Protein AF-A0A1U9WXG2-F1 (afdb_monomer_lite)

Structure (mmCIF, N/CA/C/O backbone):
data_AF-A0A1U9WXG2-F1
#
_entry.id   AF-A0A1U9WXG2-F1
#
loop_
_atom_site.group_PDB
_atom_site.id
_atom_site.type_symbol
_atom_site.label_atom_id
_atom_site.label_alt_id
_atom_site.label_comp_id
_atom_site.label_asym_id
_atom_site.label_entity_id
_atom_site.label_seq_id
_atom_site.pdbx_PDB_ins_code
_atom_site.Cartn_x
_atom_site.Cartn_y
_atom_site.Cartn_z
_atom_site.occupancy
_atom_site.B_iso_or_equiv
_atom_site.auth_seq_id
_atom_site.auth_comp_id
_atom_site.auth_asym_id
_atom_site.auth_atom_id
_atom_site.pdbx_PDB_model_num
ATOM 1 N N . MET A 1 1 ? -4.337 6.772 -32.545 1.00 44.91 1 MET A N 1
ATOM 2 C CA . MET A 1 1 ? -4.824 6.870 -31.154 1.00 44.91 1 MET A CA 1
ATOM 3 C C . MET A 1 1 ? -3.845 6.060 -30.317 1.00 44.91 1 MET A C 1
ATOM 5 O O . MET A 1 1 ? -3.765 4.859 -30.531 1.00 44.91 1 MET A O 1
ATOM 9 N N . GLU A 1 2 ? -2.977 6.697 -29.526 1.00 57.38 2 GLU A N 1
ATOM 10 C CA . GLU A 1 2 ? -2.030 5.950 -28.681 1.00 57.38 2 GLU A CA 1
ATOM 11 C C . GLU A 1 2 ? -2.821 5.210 -27.599 1.00 57.38 2 GLU A C 1
ATOM 13 O O . GLU A 1 2 ? -3.555 5.834 -26.836 1.00 57.38 2 GLU A O 1
ATOM 18 N N . SER A 1 3 ? -2.727 3.883 -27.568 1.00 80.44 3 SER A N 1
ATOM 19 C CA . SER A 1 3 ? -3.433 3.061 -26.588 1.00 80.44 3 SER A CA 1
ATOM 20 C C . SER A 1 3 ? -2.764 3.179 -25.220 1.00 80.44 3 SER A C 1
ATOM 22 O O . SER A 1 3 ? -1.589 2.835 -25.078 1.00 80.44 3 SER A O 1
ATOM 24 N N . VAL A 1 4 ? -3.515 3.634 -24.217 1.00 91.38 4 VAL A N 1
ATOM 25 C CA . VAL A 1 4 ? -3.103 3.594 -22.809 1.00 91.38 4 VAL A CA 1
ATOM 26 C C . VAL A 1 4 ? -3.469 2.231 -22.229 1.00 91.38 4 VAL A C 1
ATOM 28 O O . VAL A 1 4 ? -4.597 1.762 -22.384 1.00 91.38 4 VAL A O 1
ATOM 31 N N . ILE A 1 5 ? -2.507 1.586 -21.578 1.00 95.69 5 ILE A N 1
ATOM 32 C CA . ILE A 1 5 ? -2.659 0.265 -20.966 1.00 95.69 5 ILE A CA 1
ATOM 33 C C . ILE A 1 5 ? -3.113 0.466 -19.526 1.00 95.69 5 ILE A C 1
ATOM 35 O O . ILE A 1 5 ? -2.497 1.234 -18.797 1.00 95.69 5 ILE A O 1
ATOM 39 N N . LYS A 1 6 ? -4.175 -0.218 -19.105 1.00 95.94 6 LYS A N 1
ATOM 40 C CA . LYS A 1 6 ? -4.725 -0.083 -17.752 1.00 95.94 6 LYS A CA 1
ATOM 41 C C . LYS A 1 6 ? -4.411 -1.317 -16.927 1.00 95.94 6 LYS A C 1
ATOM 43 O O . LYS A 1 6 ? -4.702 -2.431 -17.356 1.00 95.94 6 LYS A O 1
ATOM 48 N N . LEU A 1 7 ? -3.833 -1.112 -15.752 1.00 95.81 7 LEU A N 1
ATOM 49 C CA . LEU A 1 7 ? -3.507 -2.148 -14.781 1.00 95.81 7 LEU A CA 1
ATOM 50 C C . LEU A 1 7 ? -3.985 -1.732 -13.394 1.00 95.81 7 LEU A C 1
ATOM 52 O O . LEU A 1 7 ? -4.111 -0.546 -13.095 1.00 95.81 7 LEU A O 1
ATOM 56 N N . SER A 1 8 ? -4.205 -2.719 -12.535 1.00 94.62 8 SER A N 1
ATOM 57 C CA . SER A 1 8 ? -4.487 -2.496 -11.124 1.00 94.62 8 SER A CA 1
ATOM 58 C C . SER A 1 8 ? -3.659 -3.418 -10.236 1.00 94.62 8 SER A C 1
ATOM 60 O O . SER A 1 8 ? -3.290 -4.530 -10.630 1.00 94.62 8 SER A O 1
ATOM 62 N N . ALA A 1 9 ? -3.355 -2.939 -9.035 1.00 92.56 9 ALA A N 1
ATOM 63 C CA . ALA A 1 9 ? -2.699 -3.696 -7.981 1.00 92.56 9 ALA A CA 1
ATOM 64 C C . ALA A 1 9 ? -3.348 -3.369 -6.635 1.00 92.56 9 ALA A C 1
ATOM 66 O O . ALA A 1 9 ? -3.684 -2.217 -6.375 1.00 92.56 9 ALA A O 1
ATOM 67 N N . VAL A 1 10 ? -3.505 -4.386 -5.789 1.00 91.12 10 VAL A N 1
ATOM 68 C CA . VAL A 1 10 ? -4.024 -4.245 -4.425 1.00 91.12 10 VAL A CA 1
ATOM 69 C C . VAL A 1 10 ? -2.869 -4.497 -3.465 1.00 91.12 10 VAL A C 1
ATOM 71 O O . VAL A 1 10 ? -2.219 -5.532 -3.597 1.00 91.12 10 VAL A O 1
ATOM 74 N N . ASN A 1 11 ? -2.604 -3.559 -2.554 1.00 86.88 11 ASN A N 1
ATOM 75 C CA . ASN A 1 11 ? -1.521 -3.622 -1.556 1.00 86.88 11 ASN A CA 1
ATOM 76 C C . ASN A 1 11 ? -0.151 -4.083 -2.111 1.00 86.88 11 ASN A C 1
ATOM 78 O O . ASN A 1 11 ? 0.473 -4.973 -1.528 1.00 86.88 11 ASN A O 1
ATOM 82 N N . PRO A 1 12 ? 0.347 -3.525 -3.235 1.00 91.94 12 PRO A N 1
ATOM 83 C CA . PRO A 1 12 ? 1.636 -3.944 -3.774 1.00 91.94 12 PRO A CA 1
ATOM 84 C C . PRO A 1 12 ? 2.770 -3.574 -2.806 1.00 91.94 12 PRO A C 1
ATOM 86 O O . PRO A 1 12 ? 2.890 -2.422 -2.384 1.00 91.94 12 PRO A O 1
ATOM 89 N N . ARG A 1 13 ? 3.635 -4.540 -2.492 1.00 90.00 13 ARG A N 1
ATOM 90 C CA . ARG A 1 13 ? 4.843 -4.354 -1.669 1.00 90.00 13 ARG A CA 1
ATOM 91 C C . ARG A 1 13 ? 6.006 -3.832 -2.500 1.00 90.00 13 ARG A C 1
ATOM 93 O O . ARG A 1 13 ? 6.846 -3.090 -1.993 1.00 90.00 13 ARG A O 1
ATOM 100 N N . SER A 1 14 ? 6.078 -4.230 -3.768 1.00 94.44 14 SER A N 1
ATOM 101 C CA . SER A 1 14 ? 7.065 -3.702 -4.704 1.00 94.44 14 SER A CA 1
ATOM 102 C C . SER A 1 14 ? 6.537 -3.609 -6.126 1.00 94.44 14 SER A C 1
ATOM 104 O O . SER A 1 14 ? 5.818 -4.476 -6.624 1.00 94.44 14 SER A O 1
ATOM 106 N N . ILE A 1 15 ? 6.934 -2.543 -6.810 1.00 97.25 15 ILE A N 1
ATOM 107 C CA . ILE A 1 15 ? 6.700 -2.343 -8.233 1.00 97.25 15 ILE A CA 1
ATOM 108 C C . ILE A 1 15 ? 8.044 -2.013 -8.871 1.00 97.25 15 ILE A C 1
ATOM 110 O O . ILE A 1 15 ? 8.729 -1.067 -8.473 1.00 97.25 15 ILE A O 1
ATOM 114 N N . GLU A 1 16 ? 8.435 -2.825 -9.848 1.00 98.12 16 GLU A N 1
ATOM 115 C CA . GLU A 1 16 ? 9.753 -2.758 -10.472 1.00 98.12 16 GLU A CA 1
ATOM 116 C C . GLU A 1 16 ? 9.643 -2.731 -11.995 1.00 98.12 16 GLU A C 1
ATOM 118 O O . GLU A 1 16 ? 8.783 -3.382 -12.593 1.00 98.12 16 GLU A O 1
ATOM 123 N N . ILE A 1 17 ? 10.569 -2.024 -12.633 1.00 97.88 17 ILE A N 1
ATOM 124 C CA . ILE A 1 17 ? 10.729 -1.993 -14.085 1.00 97.88 17 ILE A CA 1
ATOM 125 C C . ILE A 1 17 ? 12.075 -2.599 -14.443 1.00 97.88 17 ILE A C 1
ATOM 127 O O . ILE A 1 17 ? 13.085 -2.328 -13.795 1.00 97.88 17 ILE A O 1
ATOM 131 N N . ARG A 1 18 ? 12.107 -3.394 -15.508 1.00 97.69 18 ARG A N 1
ATOM 132 C CA . ARG A 1 18 ? 13.346 -3.898 -16.096 1.00 97.69 18 ARG A CA 1
ATOM 133 C C . ARG A 1 18 ? 13.422 -3.510 -17.558 1.00 97.69 18 ARG A C 1
ATOM 135 O O . ARG A 1 18 ? 12.486 -3.769 -18.310 1.00 97.69 18 ARG A O 1
ATOM 142 N N . LEU A 1 19 ? 14.554 -2.954 -17.971 1.00 97.12 19 LEU A N 1
ATOM 143 C CA . LEU A 1 19 ? 14.889 -2.842 -19.386 1.00 97.12 19 LEU A CA 1
ATOM 144 C C . LEU A 1 19 ? 15.547 -4.148 -19.835 1.00 97.12 19 LEU A C 1
ATOM 146 O O . LEU A 1 19 ? 16.585 -4.535 -19.305 1.00 97.12 19 LEU A O 1
ATOM 150 N N . ILE A 1 20 ? 14.938 -4.840 -20.789 1.00 96.88 20 ILE A N 1
ATOM 151 C CA . ILE A 1 20 ? 15.461 -6.085 -21.367 1.00 96.88 20 ILE A CA 1
ATOM 152 C C . ILE A 1 20 ? 16.344 -5.795 -22.569 1.00 96.88 20 ILE A C 1
ATOM 154 O O . ILE A 1 20 ? 17.401 -6.398 -22.716 1.00 96.88 20 ILE A O 1
ATOM 158 N N . GLU A 1 21 ? 15.915 -4.863 -23.411 1.00 94.19 21 GLU A N 1
ATOM 159 C CA . GLU A 1 21 ? 16.649 -4.451 -24.598 1.00 94.19 21 GLU A CA 1
ATOM 160 C C . GLU A 1 21 ? 16.457 -2.950 -24.790 1.00 94.19 21 GLU A C 1
ATOM 162 O O . GLU A 1 21 ? 15.325 -2.466 -24.820 1.00 94.19 21 GLU A O 1
ATOM 167 N N . GLY A 1 22 ? 17.561 -2.224 -24.917 1.00 88.88 22 GLY A N 1
ATOM 168 C CA . GLY A 1 22 ? 17.585 -0.815 -25.278 1.00 88.88 22 GLY A CA 1
ATOM 169 C C . GLY A 1 22 ? 18.919 -0.508 -25.942 1.00 88.88 22 GLY A C 1
ATOM 170 O O . GLY A 1 22 ? 19.966 -0.728 -25.334 1.00 88.88 22 GLY A O 1
ATOM 171 N N . ARG A 1 23 ? 18.883 -0.069 -27.205 1.00 88.19 23 ARG A N 1
ATOM 172 C CA . ARG A 1 23 ? 20.084 0.374 -27.950 1.00 88.19 23 ARG A CA 1
ATOM 173 C C . ARG A 1 23 ? 20.441 1.831 -27.681 1.00 88.19 23 ARG A C 1
ATOM 175 O O . ARG A 1 23 ? 21.578 2.240 -27.881 1.00 88.19 23 ARG A O 1
ATOM 182 N N . ASP A 1 24 ? 19.445 2.590 -27.257 1.00 90.00 24 ASP A N 1
ATOM 183 C CA . ASP A 1 24 ? 19.506 4.013 -26.971 1.00 90.00 24 ASP A CA 1
ATOM 184 C C . ASP A 1 24 ? 19.201 4.267 -25.489 1.00 90.00 24 ASP A C 1
ATOM 186 O O . ASP A 1 24 ? 18.934 3.332 -24.728 1.00 90.00 24 ASP A O 1
ATOM 190 N N . GLU A 1 25 ? 19.224 5.533 -25.072 1.00 93.06 25 GLU A N 1
ATOM 191 C CA . GLU A 1 25 ? 18.912 5.917 -23.697 1.00 93.06 25 GLU A CA 1
ATOM 192 C C . GLU A 1 25 ? 17.462 5.542 -23.358 1.00 93.06 25 GLU A C 1
ATOM 194 O O . GLU A 1 25 ? 16.515 5.991 -24.007 1.00 93.06 25 GLU A O 1
ATOM 199 N N . ALA A 1 26 ? 17.280 4.730 -22.319 1.00 95.62 26 ALA A N 1
ATOM 200 C CA . ALA A 1 26 ? 15.975 4.300 -21.846 1.00 95.62 26 ALA A CA 1
ATOM 201 C C . ALA A 1 26 ? 15.678 4.894 -20.472 1.00 95.62 26 ALA A C 1
ATOM 203 O O . ALA A 1 26 ? 16.527 4.908 -19.580 1.00 95.62 26 ALA A O 1
ATOM 204 N N . TYR A 1 27 ? 14.447 5.351 -20.285 1.00 96.94 27 TYR A N 1
ATOM 205 C CA . TYR A 1 27 ? 13.993 5.884 -19.008 1.00 96.94 27 TYR A CA 1
ATOM 206 C C . TYR A 1 27 ? 12.488 5.694 -18.840 1.00 96.94 27 TYR A C 1
ATOM 208 O O . TYR A 1 27 ? 11.757 5.400 -19.790 1.00 96.94 27 TYR A O 1
ATOM 216 N N . ILE A 1 28 ? 12.019 5.872 -17.612 1.00 97.38 28 ILE A N 1
ATOM 217 C CA . ILE A 1 28 ? 10.601 5.909 -17.274 1.00 97.38 28 ILE A CA 1
ATOM 218 C C . ILE A 1 28 ? 10.277 7.197 -16.519 1.00 97.38 28 ILE A C 1
ATOM 220 O O . ILE A 1 28 ? 11.026 7.620 -15.639 1.00 97.38 28 ILE A O 1
ATOM 224 N N . TRP A 1 29 ? 9.141 7.802 -16.868 1.00 97.38 29 TRP A N 1
ATOM 225 C CA . TRP A 1 29 ? 8.466 8.766 -16.001 1.00 97.38 29 TRP A CA 1
ATOM 226 C C . TRP A 1 29 ? 7.380 8.055 -15.204 1.00 97.38 29 TRP A C 1
ATOM 228 O O . TRP A 1 29 ? 6.540 7.380 -15.801 1.00 97.38 29 TRP A O 1
ATOM 238 N N . VAL A 1 30 ? 7.398 8.210 -13.885 1.00 96.75 30 VAL A N 1
ATOM 239 C CA . VAL A 1 30 ? 6.378 7.697 -12.963 1.00 96.75 30 VAL A CA 1
ATOM 240 C C . VAL A 1 30 ? 5.771 8.896 -12.258 1.00 96.75 30 VAL A C 1
ATOM 242 O O . VAL A 1 30 ? 6.414 9.489 -11.394 1.00 96.75 30 VAL A O 1
ATOM 245 N N . ASN A 1 31 ? 4.561 9.286 -12.652 1.00 94.50 31 ASN A N 1
ATOM 246 C CA . ASN A 1 31 ? 3.990 10.587 -12.302 1.00 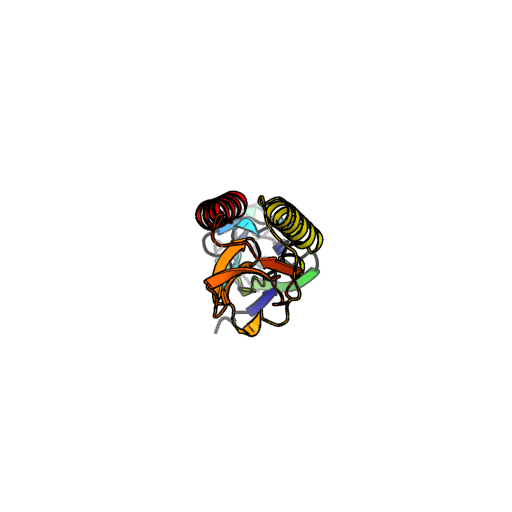94.50 31 ASN A CA 1
ATOM 247 C C . ASN A 1 31 ? 4.983 11.710 -12.684 1.00 94.50 31 ASN A C 1
ATOM 249 O O . ASN A 1 31 ? 5.297 11.867 -13.864 1.00 94.50 31 ASN A O 1
ATOM 253 N N . GLU A 1 32 ? 5.518 12.440 -11.703 1.00 90.25 32 GLU A N 1
ATOM 254 C CA . GLU A 1 32 ? 6.549 13.475 -11.892 1.00 90.25 32 GLU A CA 1
ATOM 255 C C . GLU A 1 32 ? 7.991 12.954 -11.708 1.00 90.25 32 GLU A C 1
ATOM 257 O O . GLU A 1 32 ? 8.955 13.674 -11.960 1.00 90.25 32 GLU A O 1
ATOM 262 N N . GLY A 1 33 ? 8.165 11.701 -11.276 1.00 93.06 33 GLY A N 1
ATOM 263 C CA . GLY A 1 33 ? 9.469 11.092 -11.016 1.00 93.06 33 GLY A CA 1
ATOM 264 C C . GLY A 1 33 ? 10.171 10.616 -12.288 1.00 93.06 33 GLY A C 1
ATOM 265 O O . GLY A 1 33 ? 9.564 9.941 -13.119 1.00 93.06 33 GLY A O 1
ATOM 266 N N . TYR A 1 34 ? 11.464 10.929 -12.418 1.00 96.06 34 TYR A N 1
ATOM 267 C CA . TYR A 1 34 ? 12.327 10.466 -13.510 1.00 96.06 34 TYR A CA 1
ATOM 268 C C . TYR A 1 34 ? 13.221 9.312 -13.073 1.00 96.06 34 TYR A C 1
ATOM 270 O O . TYR A 1 34 ? 13.901 9.399 -12.050 1.00 96.06 34 TYR A O 1
ATOM 278 N N . PHE A 1 35 ? 13.317 8.290 -13.916 1.00 96.06 35 PHE A N 1
ATOM 279 C CA . PHE A 1 35 ? 14.156 7.130 -13.662 1.00 96.06 35 PHE A CA 1
ATOM 280 C C . PHE A 1 35 ? 14.899 6.696 -14.923 1.00 96.06 35 PHE A C 1
ATOM 282 O O . PHE A 1 35 ? 14.291 6.220 -15.881 1.00 96.06 35 PHE A O 1
ATOM 289 N N . SER A 1 36 ? 16.225 6.823 -14.902 1.00 96.00 36 SER A N 1
ATOM 290 C CA . SER A 1 36 ? 17.104 6.221 -15.907 1.00 96.00 36 SER A CA 1
ATOM 291 C C . SER A 1 36 ? 17.127 4.700 -15.743 1.00 96.00 36 SER A C 1
ATOM 293 O O . SER A 1 36 ? 17.134 4.192 -14.620 1.00 96.00 36 SER A O 1
ATOM 295 N N . LEU A 1 37 ? 17.131 3.972 -16.860 1.00 95.06 37 LEU A N 1
ATOM 296 C CA . LEU A 1 37 ? 17.167 2.516 -16.876 1.00 95.06 37 LEU A CA 1
ATOM 297 C C . LEU A 1 37 ? 18.426 2.014 -17.576 1.00 95.06 37 LEU A C 1
ATOM 299 O O . LEU A 1 37 ? 18.819 2.500 -18.633 1.00 95.06 37 LEU A O 1
ATOM 303 N N . VAL A 1 38 ? 19.017 0.974 -16.993 1.00 92.25 38 VAL A N 1
ATOM 304 C CA . VAL A 1 38 ? 20.162 0.256 -17.554 1.00 92.25 38 VAL A CA 1
ATOM 305 C C . VAL A 1 38 ? 19.711 -1.137 -17.968 1.00 92.25 38 VAL A C 1
ATOM 307 O O . VAL A 1 38 ? 19.038 -1.837 -17.205 1.00 92.25 38 VAL A O 1
ATOM 310 N N . THR A 1 39 ? 20.088 -1.554 -19.177 1.00 93.31 39 THR A N 1
ATOM 311 C CA . THR A 1 39 ? 19.727 -2.866 -19.724 1.00 93.31 39 THR A CA 1
ATOM 312 C C . THR A 1 39 ? 20.150 -3.983 -18.771 1.00 93.31 39 THR A C 1
ATOM 314 O O . THR A 1 39 ? 21.282 -4.035 -18.295 1.00 93.31 39 THR A O 1
ATOM 317 N N . GLY A 1 40 ? 19.218 -4.886 -18.478 1.00 88.88 40 GLY A N 1
ATOM 318 C CA . GLY A 1 40 ? 19.405 -6.030 -17.597 1.00 88.88 40 GLY A CA 1
ATOM 319 C C . GLY A 1 40 ? 19.096 -5.765 -16.122 1.00 88.88 40 GLY A C 1
ATOM 320 O O . GLY A 1 40 ? 18.809 -6.740 -15.420 1.00 88.88 40 GLY A O 1
ATOM 321 N N . GLN A 1 41 ? 19.071 -4.510 -15.659 1.00 90.38 41 GLN A N 1
ATOM 322 C CA . GLN A 1 41 ? 18.822 -4.164 -14.254 1.00 90.38 41 GLN A CA 1
ATOM 323 C C . GLN A 1 41 ? 17.332 -3.970 -13.954 1.00 90.38 41 GLN A C 1
ATOM 325 O O . GLN A 1 41 ? 16.592 -3.388 -14.748 1.00 90.38 41 GLN A O 1
ATOM 330 N N . LYS A 1 42 ? 16.897 -4.465 -12.789 1.00 93.06 42 LYS A N 1
ATOM 331 C CA . LYS A 1 42 ? 15.584 -4.156 -12.215 1.00 93.06 42 LYS A CA 1
ATOM 332 C C . LYS A 1 42 ? 15.694 -2.897 -11.364 1.00 93.06 42 LYS A C 1
ATOM 334 O O . LYS A 1 42 ? 16.585 -2.803 -10.524 1.00 93.06 42 LYS A O 1
ATOM 339 N N . LEU A 1 43 ? 14.769 -1.972 -11.563 1.00 96.06 43 LEU A N 1
ATOM 340 C CA . LEU A 1 43 ? 14.665 -0.735 -10.810 1.00 96.06 43 LEU A CA 1
ATOM 341 C C . LEU A 1 43 ? 13.341 -0.706 -10.055 1.00 96.06 43 LEU A C 1
ATOM 343 O O . LEU A 1 43 ? 12.280 -0.825 -10.667 1.00 96.06 43 LEU A O 1
ATOM 347 N N . ASN A 1 44 ? 13.404 -0.522 -8.740 1.00 96.06 44 ASN A N 1
ATOM 348 C CA . ASN A 1 44 ? 12.223 -0.355 -7.904 1.00 96.06 44 ASN A CA 1
ATOM 349 C C . ASN A 1 44 ? 11.739 1.103 -7.977 1.00 96.06 44 ASN A C 1
ATOM 351 O O . ASN A 1 44 ? 12.504 2.022 -7.691 1.00 96.06 44 ASN A O 1
ATOM 355 N N . ILE A 1 45 ? 10.474 1.297 -8.354 1.00 96.00 45 ILE A N 1
ATOM 356 C CA . ILE A 1 45 ? 9.841 2.616 -8.525 1.00 96.00 45 ILE A CA 1
ATOM 357 C C . ILE A 1 45 ? 8.763 2.903 -7.470 1.00 96.00 45 ILE A C 1
ATOM 359 O O . ILE A 1 45 ? 8.046 3.896 -7.568 1.00 96.00 45 ILE A O 1
ATOM 363 N N . SER A 1 46 ? 8.630 2.038 -6.461 1.00 92.75 46 SER A N 1
ATOM 364 C CA . SER A 1 46 ? 7.510 2.061 -5.509 1.00 92.75 46 SER A CA 1
ATOM 365 C C . SER A 1 46 ? 7.409 3.371 -4.729 1.00 92.75 46 SER A C 1
ATOM 367 O O . SER A 1 46 ? 6.310 3.814 -4.419 1.00 92.75 46 SER A O 1
ATOM 369 N N . SER A 1 47 ? 8.540 4.024 -4.449 1.00 89.94 47 SER A N 1
ATOM 370 C CA . SER A 1 47 ? 8.586 5.296 -3.717 1.00 89.94 47 SER A CA 1
ATOM 371 C C . SER A 1 47 ? 7.979 6.483 -4.472 1.00 89.94 47 SER A C 1
ATOM 373 O O . SER A 1 47 ? 7.674 7.493 -3.846 1.00 89.94 47 SER A O 1
ATOM 375 N N . SER A 1 48 ? 7.799 6.383 -5.792 1.00 92.25 48 SER A N 1
ATOM 376 C CA . SER A 1 48 ? 7.165 7.426 -6.616 1.00 92.25 48 SER A CA 1
ATOM 377 C C . SER A 1 48 ? 5.695 7.151 -6.924 1.00 92.25 48 SER A C 1
ATOM 379 O O . SER A 1 48 ? 5.083 7.885 -7.704 1.00 92.25 48 SER A O 1
ATOM 381 N N . LEU A 1 49 ? 5.130 6.099 -6.332 1.00 93.50 49 LEU A N 1
ATOM 382 C CA . LEU A 1 49 ? 3.740 5.712 -6.514 1.00 93.50 49 LEU A CA 1
ATOM 383 C C . LEU A 1 49 ? 2.889 6.169 -5.330 1.00 93.50 49 LEU A C 1
ATOM 385 O O . LEU A 1 49 ? 3.332 6.180 -4.183 1.00 93.50 49 LEU A O 1
ATOM 389 N N . GLN A 1 50 ? 1.641 6.511 -5.623 1.00 92.62 50 GLN A N 1
ATOM 390 C CA . GLN A 1 50 ? 0.631 6.908 -4.647 1.00 92.62 50 GLN A CA 1
ATOM 391 C C . GLN A 1 50 ? -0.593 5.996 -4.727 1.00 92.62 50 GLN A C 1
ATOM 393 O O . GLN A 1 50 ? -0.758 5.238 -5.682 1.00 92.62 50 GLN A O 1
ATOM 398 N N . GLU A 1 51 ? -1.453 6.064 -3.717 1.00 93.06 51 GLU A N 1
ATOM 399 C CA . GLU A 1 51 ? -2.769 5.430 -3.782 1.00 93.06 51 GLU A CA 1
ATOM 400 C C . GLU A 1 51 ? -3.608 6.043 -4.916 1.00 93.06 51 GLU A C 1
ATOM 402 O O . GLU A 1 51 ? -3.529 7.244 -5.186 1.00 93.06 51 GLU A O 1
ATOM 407 N N . GLY A 1 52 ? -4.392 5.211 -5.599 1.00 93.75 52 GLY A N 1
ATOM 408 C CA . GLY A 1 52 ? -5.147 5.586 -6.788 1.00 93.75 52 GLY A CA 1
ATOM 409 C C . GLY A 1 52 ? -4.336 5.468 -8.081 1.00 93.75 52 GLY A C 1
ATOM 410 O O . GLY A 1 52 ? -3.453 4.619 -8.225 1.00 93.75 52 GLY A O 1
ATOM 411 N N . VAL A 1 53 ? -4.670 6.298 -9.069 1.00 96.44 53 VAL A N 1
ATOM 412 C CA . VAL A 1 53 ? -4.121 6.192 -10.429 1.00 96.44 53 VAL A CA 1
ATOM 413 C C . VAL A 1 53 ? -2.728 6.816 -10.518 1.00 96.44 53 VAL A C 1
ATOM 415 O O . VAL A 1 53 ? -2.527 7.982 -10.184 1.00 96.44 53 VAL A O 1
ATOM 418 N N . ASN A 1 54 ? -1.781 6.043 -11.049 1.00 97.44 54 ASN A N 1
ATOM 419 C CA . ASN A 1 54 ? -0.414 6.454 -11.353 1.00 97.44 54 ASN A CA 1
ATOM 420 C C . ASN A 1 54 ? -0.150 6.339 -12.855 1.00 97.44 54 ASN A C 1
ATOM 422 O O . ASN A 1 54 ? -0.581 5.375 -13.492 1.00 97.44 54 ASN A O 1
ATOM 426 N N . LEU A 1 55 ? 0.596 7.288 -13.418 1.00 97.62 55 LEU A N 1
ATOM 427 C CA . LEU A 1 55 ? 0.948 7.298 -14.839 1.00 97.62 55 LEU A CA 1
ATOM 428 C C . LEU A 1 55 ? 2.404 6.897 -15.041 1.00 97.62 55 LEU A C 1
ATOM 430 O O . LEU A 1 55 ? 3.317 7.564 -14.560 1.00 97.62 55 LEU A O 1
ATOM 434 N N . LEU A 1 56 ? 2.621 5.819 -15.785 1.00 97.94 56 LEU A N 1
ATOM 435 C CA . LEU A 1 56 ? 3.937 5.287 -16.117 1.00 97.94 56 LEU A CA 1
ATOM 436 C C . LEU A 1 56 ? 4.166 5.437 -17.625 1.00 97.94 56 LEU A C 1
ATOM 438 O O . LEU A 1 56 ? 3.434 4.863 -18.433 1.00 97.94 56 LEU A O 1
ATOM 442 N N . ASN A 1 57 ? 5.200 6.179 -18.015 1.00 97.44 57 ASN A N 1
ATOM 443 C CA . ASN A 1 57 ? 5.569 6.387 -19.417 1.00 97.44 57 ASN A CA 1
ATOM 444 C C . ASN A 1 57 ? 6.940 5.776 -19.691 1.00 97.44 57 ASN A C 1
ATOM 446 O O . ASN A 1 57 ? 7.955 6.307 -19.240 1.00 97.44 57 ASN A O 1
ATOM 450 N N . LEU A 1 58 ? 6.966 4.678 -20.445 1.00 97.19 58 LEU A N 1
ATOM 451 C CA . LEU A 1 58 ? 8.191 3.984 -20.842 1.00 97.19 58 LEU A CA 1
ATOM 452 C C . LEU A 1 58 ? 8.745 4.633 -22.106 1.00 97.19 58 LEU A C 1
ATOM 454 O O . LEU A 1 58 ? 8.041 4.715 -23.118 1.00 97.19 58 LEU A O 1
ATOM 458 N N . MET A 1 59 ? 9.988 5.099 -22.051 1.00 96.62 59 MET A N 1
ATOM 459 C CA . MET A 1 59 ? 10.547 5.996 -23.054 1.00 96.62 59 MET A CA 1
ATOM 460 C C . MET A 1 59 ? 11.908 5.518 -23.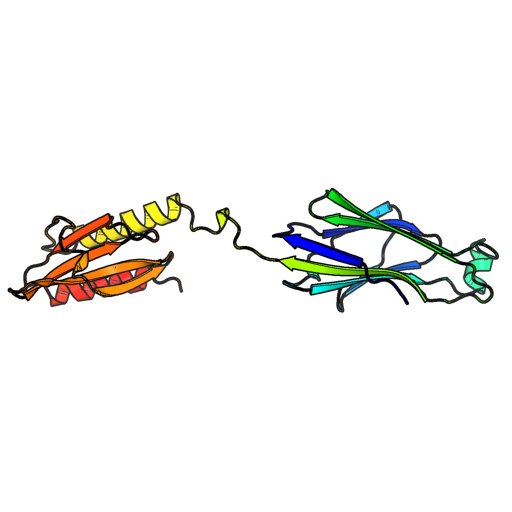552 1.00 96.62 59 MET A C 1
ATOM 462 O O . MET A 1 59 ? 12.729 5.016 -22.786 1.00 96.62 59 MET A O 1
ATOM 466 N N . ILE A 1 60 ? 12.150 5.754 -24.838 1.00 95.31 60 ILE A N 1
ATOM 467 C CA . ILE A 1 60 ? 13.469 5.700 -25.464 1.00 95.31 60 ILE A CA 1
ATOM 468 C C . ILE A 1 60 ? 13.794 7.092 -25.992 1.00 95.31 60 ILE A C 1
ATOM 470 O O . ILE A 1 60 ? 12.957 7.727 -26.636 1.00 95.31 60 ILE A O 1
ATOM 474 N N . LYS A 1 61 ? 15.006 7.572 -25.738 1.00 93.81 61 LYS A N 1
ATOM 475 C CA . LYS A 1 61 ? 15.557 8.775 -26.351 1.00 93.81 61 LYS A CA 1
ATOM 476 C C . LYS A 1 61 ? 16.764 8.388 -27.178 1.00 93.81 61 LYS A C 1
ATOM 478 O O . LYS A 1 61 ? 17.751 7.892 -26.643 1.00 93.81 61 LYS A O 1
ATOM 483 N N . THR A 1 62 ? 16.671 8.620 -28.478 1.00 91.75 62 THR A N 1
ATOM 484 C CA . THR A 1 62 ? 17.755 8.275 -29.386 1.00 91.75 62 THR A CA 1
ATOM 485 C C . THR A 1 62 ? 18.894 9.268 -29.268 1.00 91.75 62 THR A C 1
ATOM 487 O O . THR A 1 62 ? 18.689 10.466 -29.042 1.00 91.75 62 THR A O 1
ATOM 490 N N . TYR A 1 63 ? 20.115 8.763 -29.416 1.00 89.44 63 TYR A N 1
ATOM 491 C CA . TYR A 1 63 ? 21.291 9.619 -29.432 1.00 89.44 63 TYR A CA 1
ATOM 492 C C . TYR A 1 63 ? 21.276 10.571 -30.644 1.00 89.44 63 TYR A C 1
ATOM 494 O O . TYR A 1 63 ? 20.717 10.239 -31.702 1.00 89.44 63 TYR A O 1
ATOM 502 N N . PRO A 1 64 ? 21.925 11.744 -30.536 1.00 89.00 64 PRO A N 1
ATOM 503 C CA . PRO A 1 64 ? 22.227 12.588 -31.682 1.00 89.00 64 PRO A CA 1
ATOM 504 C C . PRO A 1 64 ? 22.917 11.812 -32.800 1.00 89.00 64 PRO A C 1
ATOM 506 O O . PRO A 1 64 ? 23.708 10.902 -32.551 1.00 89.00 64 PRO A O 1
ATOM 509 N N . LEU A 1 65 ? 22.678 12.219 -34.049 1.00 87.06 65 LEU A N 1
ATOM 510 C CA . LEU A 1 65 ? 23.200 11.529 -35.231 1.00 87.06 65 LEU A CA 1
ATOM 511 C C . LEU A 1 65 ? 24.716 11.270 -35.160 1.00 87.06 65 LEU A C 1
ATOM 513 O O . LEU A 1 65 ? 25.173 10.173 -35.471 1.00 87.06 65 LEU A O 1
ATOM 517 N N . LYS A 1 66 ? 25.490 12.257 -34.692 1.00 88.69 66 LYS A N 1
ATOM 518 C CA . LYS A 1 66 ? 26.945 12.138 -34.517 1.00 88.69 66 LYS A CA 1
ATOM 519 C C . LYS A 1 66 ? 27.324 11.021 -33.538 1.00 88.69 66 LYS A C 1
ATOM 521 O O . LYS A 1 66 ? 28.237 10.253 -33.821 1.00 88.69 66 LYS A O 1
ATOM 526 N N . GLU A 1 67 ? 26.627 10.920 -32.412 1.00 88.25 67 GLU A N 1
ATOM 527 C CA . GLU A 1 67 ? 26.862 9.887 -31.397 1.00 88.25 67 GLU A CA 1
ATOM 528 C C . GLU A 1 67 ? 26.433 8.507 -31.898 1.00 88.25 67 GLU A C 1
ATOM 530 O O . GLU A 1 67 ? 27.157 7.537 -31.691 1.00 88.25 67 GLU A O 1
ATOM 535 N N . ARG A 1 68 ? 25.329 8.421 -32.653 1.00 87.06 68 ARG A N 1
ATOM 536 C CA . ARG A 1 68 ? 24.924 7.168 -33.312 1.00 87.06 68 ARG A CA 1
ATOM 537 C C . ARG A 1 68 ? 25.969 6.682 -34.313 1.00 87.06 68 ARG A C 1
ATOM 539 O O . ARG A 1 68 ? 26.242 5.489 -34.357 1.00 87.06 68 ARG A O 1
ATOM 546 N N . ILE A 1 69 ? 26.565 7.581 -35.100 1.00 85.69 69 ILE A N 1
ATOM 547 C CA . ILE A 1 69 ? 27.647 7.230 -36.034 1.00 85.69 69 ILE A CA 1
ATOM 548 C C . ILE A 1 69 ? 28.879 6.743 -35.266 1.00 85.69 69 ILE A C 1
ATOM 550 O O . ILE A 1 69 ? 29.383 5.662 -35.559 1.00 85.69 69 ILE A O 1
ATOM 554 N N . LEU A 1 70 ? 29.334 7.498 -34.262 1.00 88.44 70 LEU A N 1
ATOM 555 C CA . LEU A 1 70 ? 30.503 7.131 -33.453 1.00 88.44 70 LEU A CA 1
ATOM 556 C C . LEU A 1 70 ? 30.310 5.804 -32.706 1.00 88.44 70 LEU A C 1
ATOM 558 O O . LEU A 1 70 ? 31.254 5.030 -32.582 1.00 88.44 70 LEU A O 1
ATOM 562 N N . GLY A 1 71 ? 29.092 5.533 -32.238 1.00 83.06 71 GLY A N 1
ATOM 563 C CA . GLY A 1 71 ? 28.724 4.301 -31.542 1.00 83.06 71 GLY A CA 1
ATOM 564 C C . GLY A 1 71 ? 28.368 3.122 -32.453 1.00 83.06 71 GLY A C 1
ATOM 565 O O . GLY A 1 71 ? 27.961 2.084 -31.942 1.00 83.06 71 GLY A O 1
ATOM 566 N N . GLY A 1 72 ? 28.468 3.254 -33.783 1.00 84.88 72 GLY A N 1
ATOM 567 C CA . GLY A 1 72 ? 28.135 2.172 -34.724 1.00 84.88 72 GLY A CA 1
ATOM 568 C C . GLY A 1 72 ? 26.636 1.843 -34.833 1.00 84.88 72 GLY A C 1
ATOM 569 O O . GLY A 1 72 ? 26.266 0.786 -35.340 1.00 84.88 72 GLY A O 1
ATOM 570 N N . LEU A 1 73 ? 25.763 2.744 -34.380 1.00 82.50 73 LEU A N 1
ATOM 571 C CA . LEU A 1 73 ? 24.298 2.628 -34.406 1.00 82.50 73 LEU A CA 1
ATOM 572 C C . LEU A 1 73 ? 23.660 3.325 -35.623 1.00 82.50 73 LEU A C 1
ATOM 574 O O . LEU A 1 73 ? 22.434 3.404 -35.732 1.00 82.50 73 LEU A O 1
ATOM 578 N N . PHE A 1 74 ? 24.464 3.872 -36.539 1.00 82.00 74 PHE A N 1
ATOM 579 C CA . PHE A 1 74 ? 23.959 4.522 -37.749 1.00 82.00 74 PHE A CA 1
ATOM 580 C C . PHE A 1 74 ? 23.196 3.530 -38.637 1.00 82.00 74 PHE A C 1
ATOM 582 O O . PHE A 1 74 ? 23.662 2.422 -38.888 1.00 82.00 74 PHE A O 1
ATOM 589 N N . GLY A 1 75 ? 22.003 3.928 -39.088 1.00 79.81 75 GLY A N 1
ATOM 590 C CA . GLY A 1 75 ? 21.107 3.069 -39.868 1.00 79.81 75 GLY A CA 1
ATOM 591 C C . GLY A 1 75 ? 20.437 1.943 -39.073 1.00 79.81 75 GLY A C 1
ATOM 592 O O . GLY A 1 75 ? 19.663 1.188 -39.652 1.00 79.81 75 GLY A O 1
ATOM 593 N N . GLN A 1 76 ? 20.700 1.822 -37.767 1.00 85.25 76 GLN A N 1
ATOM 594 C CA . GLN A 1 76 ? 19.975 0.893 -36.905 1.00 85.25 76 GLN A CA 1
ATOM 595 C C . GLN A 1 76 ? 18.719 1.556 -36.347 1.00 85.25 76 GLN A C 1
ATOM 597 O O . GLN A 1 76 ? 18.755 2.718 -35.938 1.00 85.25 76 GLN A O 1
ATOM 602 N N . ASP A 1 77 ? 17.637 0.792 -36.260 1.00 89.50 77 ASP A N 1
ATOM 603 C CA . ASP A 1 77 ? 16.424 1.214 -35.565 1.00 89.50 77 ASP A CA 1
ATOM 604 C C . ASP A 1 77 ? 16.684 1.359 -34.064 1.00 89.50 77 ASP A C 1
ATOM 606 O O . ASP A 1 77 ? 17.475 0.611 -33.471 1.00 89.50 77 ASP A O 1
ATOM 610 N N . TRP A 1 78 ? 15.982 2.293 -33.430 1.00 91.31 78 TRP A N 1
ATOM 611 C CA . TRP A 1 78 ? 15.887 2.299 -31.977 1.00 91.31 78 TRP A CA 1
ATOM 612 C C . TRP A 1 78 ? 14.964 1.164 -31.533 1.00 91.31 78 TRP A C 1
ATOM 614 O O . TRP A 1 78 ? 14.019 0.788 -32.233 1.00 91.31 78 TRP A O 1
ATOM 624 N N . CYS 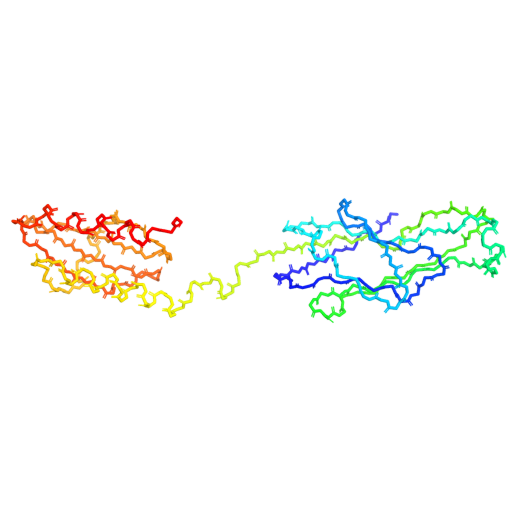A 1 79 ? 15.226 0.610 -30.354 1.00 92.94 79 CYS A N 1
ATOM 625 C CA . CYS A 1 79 ? 14.356 -0.377 -29.732 1.00 92.94 79 CYS A CA 1
ATOM 626 C C . CYS A 1 79 ? 14.280 -0.142 -28.228 1.00 92.94 79 CYS A C 1
ATOM 628 O O . CYS A 1 79 ? 15.217 0.361 -27.606 1.00 92.94 79 CYS A O 1
ATOM 630 N N . GLY A 1 80 ? 13.141 -0.514 -27.658 1.00 95.00 80 GLY A N 1
ATOM 631 C CA . GLY A 1 80 ? 12.942 -0.578 -26.223 1.00 95.00 80 GLY A CA 1
ATOM 632 C C . GLY A 1 80 ? 12.043 -1.753 -25.897 1.00 95.00 80 GLY A C 1
ATOM 633 O O . GLY A 1 80 ? 10.919 -1.813 -26.398 1.00 95.00 80 GLY A O 1
ATOM 634 N N . ARG A 1 81 ? 12.526 -2.672 -25.062 1.00 97.25 81 ARG A N 1
ATOM 635 C CA . ARG A 1 81 ? 11.748 -3.765 -24.478 1.00 97.25 81 ARG A CA 1
ATOM 636 C C . ARG A 1 81 ? 11.815 -3.666 -22.965 1.00 97.25 81 ARG A C 1
ATOM 638 O O . ARG A 1 81 ? 12.870 -3.868 -22.372 1.00 97.25 81 ARG A O 1
ATOM 645 N N . PHE A 1 82 ? 10.674 -3.394 -22.354 1.00 97.62 82 PHE A N 1
ATOM 646 C CA . PHE A 1 82 ? 10.524 -3.208 -20.920 1.00 97.62 82 PHE A CA 1
ATOM 647 C C . PHE A 1 82 ? 9.654 -4.308 -20.330 1.00 97.62 82 PHE A C 1
ATOM 649 O O . PHE A 1 82 ? 8.746 -4.822 -20.983 1.00 97.62 82 PHE A O 1
ATOM 656 N N . GLU A 1 83 ? 9.893 -4.619 -19.069 1.00 98.31 83 GLU A N 1
ATOM 657 C CA . GLU A 1 83 ? 9.067 -5.510 -18.272 1.00 98.31 83 GLU A CA 1
ATOM 658 C C . GLU A 1 83 ? 8.638 -4.804 -16.991 1.00 98.31 83 GLU A C 1
ATOM 660 O O . GLU A 1 83 ? 9.457 -4.172 -16.323 1.00 98.31 83 GLU A O 1
ATOM 665 N N . LEU A 1 84 ? 7.356 -4.928 -16.654 1.00 98.06 84 LEU A N 1
ATOM 666 C CA . LEU A 1 84 ? 6.788 -4.456 -15.396 1.00 98.06 84 LEU A CA 1
ATOM 667 C C . LEU A 1 84 ? 6.570 -5.644 -14.468 1.00 98.06 84 LEU A C 1
ATOM 669 O O . LEU A 1 84 ? 5.891 -6.608 -14.833 1.00 98.06 84 LEU A O 1
ATOM 673 N N . TYR A 1 85 ? 7.094 -5.539 -13.256 1.00 97.69 85 TYR A N 1
ATOM 674 C CA . TYR A 1 85 ? 6.925 -6.506 -12.186 1.00 97.69 85 TYR A CA 1
ATOM 675 C C . TYR A 1 85 ? 6.139 -5.875 -11.041 1.00 97.69 85 TYR A C 1
ATOM 677 O O . TYR A 1 85 ? 6.375 -4.725 -10.679 1.00 97.69 85 TYR A O 1
ATOM 685 N N . ILE A 1 86 ? 5.224 -6.647 -10.463 1.00 96.44 86 ILE A N 1
ATOM 686 C CA . ILE A 1 86 ? 4.520 -6.296 -9.227 1.00 96.44 86 ILE A CA 1
ATOM 687 C C . ILE A 1 86 ? 4.699 -7.472 -8.275 1.00 96.44 86 ILE A C 1
ATOM 689 O O . ILE A 1 86 ? 4.362 -8.603 -8.640 1.00 96.44 86 ILE A O 1
ATOM 693 N N . ASP A 1 87 ? 5.277 -7.207 -7.107 1.00 93.56 87 ASP A N 1
ATOM 694 C CA . ASP A 1 87 ? 5.654 -8.190 -6.086 1.00 93.56 87 ASP A CA 1
ATOM 695 C C . ASP A 1 87 ? 6.511 -9.326 -6.657 1.00 93.56 87 ASP A C 1
ATOM 697 O O . ASP A 1 87 ? 6.261 -10.514 -6.456 1.00 93.56 87 ASP A O 1
ATOM 701 N N . GLY A 1 88 ? 7.497 -8.956 -7.478 1.00 92.19 88 GLY A N 1
ATOM 702 C CA . GLY A 1 88 ? 8.395 -9.895 -8.154 1.00 92.19 88 GLY A CA 1
ATOM 703 C C . GLY A 1 88 ? 7.762 -10.699 -9.300 1.00 92.19 88 GLY A C 1
ATOM 704 O O . GLY A 1 88 ? 8.493 -11.366 -10.036 1.00 92.19 88 GLY A O 1
ATOM 705 N N . LYS A 1 89 ? 6.443 -10.608 -9.525 1.00 95.75 89 LYS A N 1
ATOM 706 C CA . LYS A 1 89 ? 5.739 -11.293 -10.620 1.00 95.75 89 LYS A CA 1
ATOM 707 C C . LYS A 1 89 ? 5.662 -10.413 -11.865 1.00 95.75 89 LYS A C 1
ATOM 709 O O . LYS A 1 89 ? 5.188 -9.281 -11.796 1.00 95.75 89 LYS A O 1
ATOM 714 N N . LEU A 1 90 ? 6.064 -10.956 -13.017 1.00 96.44 90 LEU A N 1
ATOM 715 C CA . LEU A 1 90 ? 5.927 -10.284 -14.311 1.00 96.44 90 LEU A CA 1
ATOM 716 C C . LEU A 1 90 ? 4.444 -10.021 -14.616 1.00 96.44 90 LEU A C 1
ATOM 718 O O . LEU A 1 90 ? 3.629 -10.946 -14.617 1.00 96.44 90 LEU A O 1
ATOM 722 N N . ARG A 1 91 ? 4.096 -8.758 -14.869 1.00 96.81 91 ARG A N 1
ATOM 723 C CA . ARG A 1 91 ? 2.730 -8.315 -15.194 1.00 96.81 91 ARG A CA 1
ATOM 724 C C . ARG A 1 91 ? 2.548 -7.927 -16.650 1.00 96.81 91 ARG A C 1
ATOM 726 O O . ARG A 1 91 ? 1.442 -8.049 -17.160 1.00 96.81 91 ARG A O 1
ATOM 733 N N . GLY A 1 92 ? 3.610 -7.492 -17.316 1.00 95.31 92 GLY A N 1
ATOM 734 C CA . GLY A 1 92 ? 3.547 -7.149 -1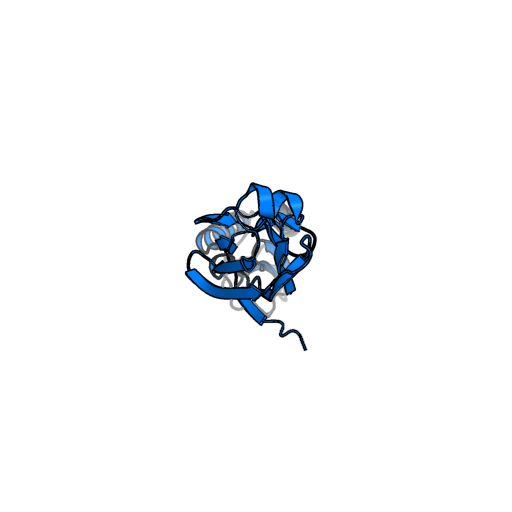8.729 1.00 95.31 92 GLY A CA 1
ATOM 735 C C . GLY A 1 92 ? 4.922 -6.941 -19.336 1.00 95.31 92 GLY A C 1
ATOM 736 O O . GLY A 1 92 ? 5.868 -6.557 -18.646 1.00 95.31 92 GLY A O 1
ATOM 737 N N . THR A 1 93 ? 5.000 -7.183 -20.640 1.00 97.38 93 THR A N 1
ATOM 738 C CA . THR A 1 93 ? 6.160 -6.887 -21.478 1.00 97.38 93 THR A CA 1
ATOM 739 C C . THR A 1 93 ? 5.725 -5.901 -22.550 1.00 97.38 93 THR A C 1
ATOM 741 O O . THR A 1 93 ? 4.711 -6.110 -23.212 1.00 97.38 93 THR A O 1
ATOM 744 N N . TYR A 1 94 ? 6.495 -4.832 -22.719 1.00 96.50 94 TYR A N 1
ATOM 745 C CA . TYR A 1 94 ? 6.178 -3.741 -23.631 1.00 96.50 94 TYR A CA 1
ATOM 746 C C . TYR A 1 94 ? 7.361 -3.503 -24.547 1.00 96.50 94 TYR A C 1
ATOM 748 O O . TYR A 1 94 ? 8.451 -3.171 -24.081 1.00 96.50 94 TYR A O 1
ATOM 756 N N . ASN A 1 95 ? 7.155 -3.689 -25.845 1.00 95.81 95 ASN A N 1
ATOM 757 C CA . ASN A 1 95 ? 8.204 -3.559 -26.839 1.00 95.81 95 ASN A CA 1
ATOM 758 C C . ASN A 1 95 ? 7.768 -2.657 -27.987 1.00 95.81 95 ASN A C 1
ATOM 760 O O . ASN A 1 95 ? 6.647 -2.752 -28.483 1.00 95.81 95 ASN A O 1
ATOM 764 N N . LYS A 1 96 ? 8.683 -1.801 -28.431 1.00 94.56 96 LYS A N 1
ATOM 765 C CA . LYS A 1 96 ? 8.510 -0.986 -29.630 1.00 94.56 96 LYS A CA 1
ATOM 766 C C . LYS A 1 96 ? 9.871 -0.705 -30.248 1.00 94.56 96 LYS A C 1
ATOM 768 O O . LYS A 1 96 ? 10.879 -0.628 -29.543 1.00 94.56 96 LYS A O 1
ATOM 773 N N . SER A 1 97 ? 9.876 -0.552 -31.559 1.00 92.44 97 SER A N 1
ATOM 774 C CA . SER A 1 97 ? 11.035 -0.141 -32.336 1.00 92.44 97 SER A CA 1
ATOM 775 C C . SER A 1 97 ? 10.602 0.819 -33.434 1.00 92.44 97 SER A C 1
ATOM 777 O O . SER A 1 97 ? 9.417 0.896 -33.776 1.00 92.44 97 SER A O 1
ATOM 779 N N . GLY A 1 98 ? 11.559 1.557 -33.979 1.00 88.00 98 GLY A N 1
ATOM 780 C CA . GLY A 1 98 ? 11.312 2.451 -35.099 1.00 88.00 98 GLY A CA 1
ATOM 781 C C . GLY A 1 98 ? 12.598 2.937 -35.748 1.00 88.00 98 GLY A C 1
ATOM 782 O O . GLY A 1 98 ? 13.653 2.991 -35.115 1.00 88.00 98 GLY A O 1
ATOM 783 N N . GLY A 1 99 ? 12.483 3.302 -37.021 1.00 80.81 99 GLY A N 1
ATOM 784 C CA . GLY A 1 99 ? 13.566 3.934 -37.760 1.00 80.81 99 GLY A CA 1
ATOM 785 C C . GLY A 1 99 ? 13.736 5.398 -37.369 1.00 80.81 99 GLY A C 1
ATOM 786 O O . GLY A 1 99 ? 12.761 6.106 -37.115 1.00 80.81 99 GLY A O 1
ATOM 787 N N . GLU A 1 100 ? 14.984 5.856 -37.350 1.00 68.06 100 GLU A N 1
ATOM 788 C CA . GLU A 1 100 ? 15.359 7.246 -37.091 1.00 68.06 100 GLU A CA 1
ATOM 789 C C . GLU A 1 100 ? 16.280 7.730 -38.218 1.00 68.06 100 GLU A C 1
ATOM 791 O O . GLU A 1 100 ? 17.404 7.246 -38.349 1.00 68.06 100 GLU A O 1
ATOM 796 N N . LEU A 1 101 ? 15.826 8.696 -39.026 1.00 56.12 101 LEU A N 1
ATOM 797 C CA . LEU A 1 101 ? 16.625 9.224 -40.142 1.00 56.12 101 LEU A CA 1
ATOM 798 C C . LEU A 1 101 ? 17.591 10.352 -39.732 1.00 56.12 101 LEU A C 1
ATOM 800 O O . LEU A 1 101 ? 18.619 10.526 -40.379 1.00 56.12 101 LEU A O 1
ATOM 804 N N . MET A 1 102 ? 17.263 11.132 -38.694 1.00 61.06 102 MET A N 1
ATOM 805 C CA . MET A 1 102 ? 17.955 12.399 -38.376 1.00 61.06 102 MET A CA 1
ATOM 806 C C . MET A 1 102 ? 18.582 12.453 -36.967 1.00 61.06 102 MET A C 1
ATOM 808 O O . MET A 1 102 ? 19.276 13.417 -36.646 1.00 61.06 102 MET A O 1
ATOM 812 N N . GLY A 1 103 ? 18.423 11.402 -36.150 1.00 65.75 103 GLY A N 1
ATOM 813 C CA . GLY A 1 103 ? 18.888 11.359 -34.755 1.00 65.75 103 GLY A CA 1
ATOM 814 C C . GLY A 1 103 ? 18.070 12.247 -33.801 1.00 65.75 103 GLY A C 1
ATOM 815 O O . GLY A 1 103 ? 17.317 13.111 -34.237 1.00 65.75 103 GLY A O 1
ATOM 816 N N . SER A 1 104 ? 18.254 12.056 -32.489 1.00 73.12 104 SER A N 1
ATOM 817 C CA . SER A 1 104 ? 17.615 12.835 -31.408 1.00 73.12 104 SER A CA 1
ATOM 818 C C . SER A 1 104 ? 16.078 12.893 -31.433 1.00 73.12 104 SER A C 1
ATOM 820 O O . SER A 1 104 ? 15.477 13.962 -31.547 1.00 73.12 104 SER A O 1
ATOM 822 N N . GLY A 1 105 ? 15.431 11.753 -31.221 1.00 88.25 105 GLY A N 1
ATOM 823 C CA . GLY A 1 105 ? 13.993 11.616 -31.004 1.00 88.25 105 GLY A CA 1
ATOM 824 C C . GLY A 1 105 ? 13.667 11.116 -29.595 1.00 88.25 105 GLY A C 1
ATOM 825 O O . GLY A 1 105 ? 14.484 10.474 -28.937 1.00 88.25 105 GLY A O 1
ATOM 826 N N . LYS A 1 106 ? 12.453 11.409 -29.116 1.00 92.88 106 LYS A N 1
ATOM 827 C CA . LYS A 1 106 ? 11.881 10.817 -27.896 1.00 92.88 106 LYS A CA 1
ATOM 828 C C . LYS A 1 106 ? 10.676 9.979 -28.287 1.00 92.88 106 LYS A C 1
ATOM 830 O O . LYS A 1 106 ? 9.726 10.497 -28.868 1.00 92.88 106 LYS A O 1
ATOM 835 N N . TYR A 1 107 ? 10.694 8.710 -27.915 1.00 93.25 107 TYR A N 1
ATOM 836 C CA . TYR A 1 107 ? 9.695 7.735 -28.319 1.00 93.25 107 TYR A CA 1
ATOM 837 C C . TYR A 1 107 ? 9.060 7.090 -27.109 1.00 93.25 107 TYR A C 1
ATOM 839 O O . TYR A 1 107 ? 9.740 6.520 -26.258 1.00 93.25 107 TYR A O 1
ATOM 847 N N . THR A 1 108 ? 7.735 7.133 -27.065 1.00 95.06 108 THR A N 1
ATOM 848 C CA . THR A 1 108 ? 6.974 6.360 -26.094 1.00 95.06 108 THR A CA 1
ATOM 849 C C . THR A 1 108 ? 6.836 4.922 -26.576 1.00 95.06 108 THR A C 1
ATOM 851 O O . THR A 1 108 ? 6.303 4.663 -27.665 1.00 95.06 108 THR A O 1
ATOM 854 N N . VAL A 1 109 ? 7.307 3.993 -25.746 1.00 95.62 109 VAL A N 1
ATOM 855 C CA . VAL A 1 109 ? 7.125 2.548 -25.919 1.00 95.62 109 VAL A CA 1
ATOM 856 C C . VAL A 1 109 ? 5.767 2.123 -25.382 1.00 95.62 109 VAL A C 1
ATOM 858 O O . VAL A 1 109 ? 5.020 1.459 -26.095 1.00 95.62 109 VAL A O 1
ATOM 861 N N . ALA A 1 110 ? 5.415 2.560 -24.172 1.00 96.50 110 ALA A N 1
ATOM 862 C CA . ALA A 1 110 ? 4.097 2.334 -23.592 1.00 96.50 110 ALA A CA 1
ATOM 863 C C . ALA A 1 110 ? 3.711 3.442 -22.609 1.00 96.50 110 ALA A C 1
ATOM 865 O O . ALA A 1 110 ? 4.568 4.014 -21.931 1.00 96.50 110 ALA A O 1
ATOM 866 N N . LYS A 1 111 ? 2.403 3.692 -22.522 1.00 97.50 111 LYS A N 1
ATOM 867 C CA . LYS A 1 111 ? 1.764 4.480 -21.465 1.00 97.50 111 LYS A CA 1
ATOM 868 C C . LYS A 1 111 ? 0.907 3.539 -20.638 1.00 97.50 111 LYS A C 1
ATOM 870 O O . LYS A 1 111 ? 0.069 2.834 -21.204 1.00 97.50 111 LYS A O 1
ATOM 875 N N . ILE A 1 112 ? 1.133 3.511 -19.333 1.00 97.88 112 ILE A N 1
ATOM 876 C CA . ILE A 1 112 ? 0.446 2.619 -18.406 1.00 97.88 112 ILE A CA 1
ATOM 877 C C . ILE A 1 112 ? -0.227 3.472 -17.330 1.00 97.88 112 ILE A C 1
ATOM 879 O O . ILE A 1 112 ? 0.434 4.235 -16.632 1.00 97.88 112 ILE A O 1
ATOM 883 N N . GLU A 1 113 ? -1.538 3.322 -17.197 1.00 97.88 113 GLU A N 1
ATOM 884 C CA . GLU A 1 113 ? -2.306 3.744 -16.028 1.00 97.88 113 GLU A CA 1
ATOM 885 C C . GLU A 1 113 ? -2.303 2.589 -15.026 1.00 97.88 113 GLU A C 1
ATOM 887 O O . GLU A 1 113 ? -2.885 1.534 -15.288 1.00 97.88 113 GLU A O 1
ATOM 892 N N . LEU A 1 114 ? -1.632 2.772 -13.891 1.00 97.25 114 LEU A N 1
ATOM 893 C CA . LEU A 1 114 ? -1.587 1.799 -12.807 1.00 97.25 114 LEU A CA 1
ATOM 894 C C . LEU A 1 114 ? -2.405 2.310 -11.623 1.00 97.25 114 LEU A C 1
ATOM 896 O O . LEU A 1 114 ? -1.981 3.231 -10.926 1.00 97.25 114 LEU A O 1
ATOM 900 N N . ASN A 1 115 ? -3.564 1.702 -11.389 1.00 97.06 115 ASN A N 1
ATOM 901 C CA . ASN A 1 115 ? -4.365 1.976 -10.203 1.00 97.06 115 ASN A CA 1
ATOM 902 C C . ASN A 1 115 ? -3.870 1.143 -9.015 1.00 97.06 115 ASN A C 1
ATOM 904 O O . ASN A 1 115 ? -3.838 -0.087 -9.093 1.00 97.06 115 ASN A O 1
ATOM 908 N N . ILE A 1 116 ? -3.495 1.802 -7.925 1.00 95.56 116 ILE A N 1
ATOM 909 C CA . ILE A 1 116 ? -3.090 1.155 -6.680 1.00 95.56 116 ILE A CA 1
ATOM 910 C C . ILE A 1 116 ? -4.212 1.320 -5.670 1.00 95.56 116 ILE A C 1
ATOM 912 O O . ILE A 1 116 ? -4.437 2.413 -5.157 1.00 95.56 116 ILE A O 1
ATOM 916 N N . ASP A 1 117 ? -4.870 0.213 -5.358 1.00 90.19 117 ASP A N 1
ATOM 917 C CA . ASP A 1 117 ? -5.857 0.166 -4.292 1.00 90.19 117 ASP A CA 1
ATOM 918 C C . ASP A 1 117 ? -5.153 -0.263 -3.005 1.00 90.19 117 ASP A C 1
ATOM 920 O O . ASP A 1 117 ? -4.662 -1.392 -2.897 1.00 90.19 117 ASP A O 1
ATOM 924 N N . LYS A 1 118 ? -5.106 0.634 -2.019 1.00 81.50 118 LYS A N 1
ATOM 925 C CA . LYS A 1 118 ? -4.750 0.252 -0.656 1.00 81.50 118 LYS A CA 1
ATOM 926 C C . LYS A 1 118 ? -6.015 -0.217 0.038 1.00 81.50 118 LYS A C 1
ATOM 928 O O . LYS A 1 118 ? -6.848 0.582 0.454 1.00 81.50 118 LYS A O 1
ATOM 933 N N . LYS A 1 119 ? -6.195 -1.529 0.110 1.00 74.12 119 LYS A N 1
ATOM 934 C CA . LYS A 1 119 ? -7.160 -2.092 1.052 1.00 74.12 119 LYS A CA 1
ATOM 935 C C . LYS A 1 119 ? -6.458 -2.177 2.405 1.00 74.12 119 LYS A C 1
ATOM 937 O O . LYS A 1 119 ? -5.256 -2.426 2.411 1.00 74.12 119 LYS A O 1
ATOM 942 N N . PRO A 1 120 ? -7.160 -1.991 3.530 1.00 60.00 120 PRO A N 1
ATOM 943 C CA . PRO A 1 120 ? -6.596 -2.422 4.801 1.00 60.00 120 PRO A CA 1
ATOM 944 C C . PRO A 1 120 ? -6.136 -3.870 4.618 1.00 60.00 120 PRO A C 1
ATOM 946 O O . PRO A 1 120 ? -6.894 -4.675 4.055 1.00 60.00 120 PRO A O 1
ATOM 949 N N . ASP A 1 121 ? -4.879 -4.173 4.950 1.00 53.34 121 ASP A N 1
ATOM 950 C CA . ASP A 1 121 ? -4.458 -5.570 4.973 1.00 53.34 121 ASP A CA 1
ATOM 951 C C . ASP A 1 121 ? -5.428 -6.316 5.908 1.00 53.34 121 ASP A C 1
ATOM 953 O O . ASP A 1 121 ? -5.897 -5.744 6.892 1.00 53.34 121 ASP A O 1
ATOM 957 N N . PRO A 1 122 ? -5.779 -7.583 5.643 1.00 52.69 122 PRO A N 1
ATOM 958 C CA . PRO A 1 122 ? -6.497 -8.381 6.639 1.00 52.69 122 PRO A CA 1
ATOM 959 C C . PRO A 1 122 ? -5.713 -8.483 7.965 1.00 52.69 122 PRO A C 1
ATOM 961 O O . PRO A 1 122 ? -6.306 -8.775 8.993 1.00 52.69 122 PRO A O 1
ATOM 964 N N . ASP A 1 123 ? -4.410 -8.174 7.936 1.00 50.06 123 ASP A N 1
ATOM 965 C CA . ASP A 1 123 ? -3.521 -8.046 9.094 1.00 50.06 123 ASP A CA 1
ATOM 966 C C . ASP A 1 123 ? -3.468 -6.608 9.687 1.00 50.06 123 ASP A C 1
ATOM 968 O O . ASP A 1 123 ? -2.783 -6.389 10.683 1.00 50.06 123 ASP A O 1
ATOM 972 N N . ASP A 1 124 ? -4.167 -5.627 9.089 1.00 51.25 124 ASP 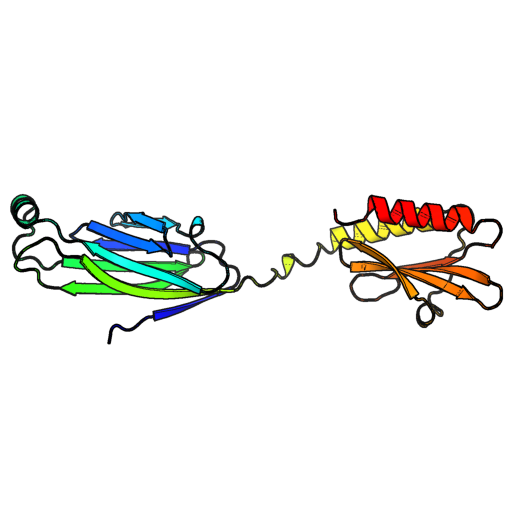A N 1
ATOM 973 C CA . ASP A 1 124 ? -4.445 -4.295 9.671 1.00 51.25 124 ASP A CA 1
ATOM 974 C C . ASP A 1 124 ? -5.753 -4.291 10.499 1.00 51.25 124 ASP A C 1
ATOM 976 O O . ASP A 1 124 ? -6.120 -3.263 11.083 1.00 51.25 124 ASP A O 1
ATOM 980 N N . GLU A 1 125 ? -6.470 -5.423 10.586 1.00 53.62 125 GLU A N 1
ATOM 981 C CA . GLU A 1 125 ? -7.312 -5.656 11.762 1.00 53.62 125 GLU A CA 1
ATOM 982 C C . GLU A 1 125 ? -6.377 -5.667 12.979 1.00 53.62 125 GLU A C 1
ATOM 984 O O . GLU A 1 125 ? -5.313 -6.286 12.914 1.00 53.62 125 GLU A O 1
ATOM 989 N N . PRO A 1 126 ? -6.692 -4.933 14.063 1.00 56.28 126 PRO A N 1
ATOM 990 C CA . PRO A 1 126 ? -5.790 -4.876 15.198 1.00 56.28 126 PRO A CA 1
ATOM 991 C C . PRO A 1 126 ? -5.489 -6.304 15.651 1.00 56.28 126 PRO A C 1
ATOM 993 O O . PRO A 1 126 ? -6.426 -7.078 15.824 1.00 56.28 126 PRO A O 1
ATOM 996 N N . ASP A 1 127 ? -4.199 -6.639 15.790 1.00 67.88 127 ASP A N 1
ATOM 997 C CA . ASP A 1 127 ? -3.735 -7.975 16.176 1.00 67.88 127 ASP A CA 1
ATOM 998 C C . ASP A 1 127 ? -4.651 -8.515 17.282 1.00 67.88 127 ASP A C 1
ATOM 1000 O O . ASP A 1 127 ? -4.821 -7.865 18.320 1.00 67.88 127 ASP A O 1
ATOM 1004 N N . ASP A 1 128 ? -5.292 -9.660 17.042 1.00 70.25 128 ASP A N 1
ATOM 1005 C CA . ASP A 1 128 ? -6.223 -10.281 17.987 1.00 70.25 128 ASP A CA 1
ATOM 1006 C C . ASP A 1 128 ? -5.552 -10.433 19.370 1.00 70.25 128 ASP A C 1
ATOM 1008 O O . ASP A 1 128 ? -6.188 -10.262 20.415 1.00 70.25 128 ASP A O 1
ATOM 1012 N N . ASP A 1 129 ? -4.226 -10.615 19.409 1.00 77.31 129 ASP A N 1
ATOM 1013 C CA . ASP A 1 129 ? -3.448 -10.618 20.648 1.00 77.31 129 ASP A CA 1
ATOM 1014 C C . ASP A 1 129 ? -3.312 -9.221 21.287 1.00 77.31 129 ASP A C 1
ATOM 1016 O O . ASP A 1 129 ? -3.373 -9.096 22.518 1.00 77.31 129 ASP A O 1
ATOM 1020 N N . GLU A 1 130 ? -3.188 -8.147 20.500 1.00 83.94 130 GLU A N 1
ATOM 1021 C CA . GLU A 1 130 ? -3.228 -6.762 20.991 1.00 83.94 130 GLU A CA 1
ATOM 1022 C C . GLU A 1 130 ? -4.616 -6.407 21.542 1.00 83.94 130 GLU A C 1
ATOM 1024 O O . GLU A 1 130 ? -4.702 -5.879 22.659 1.00 83.94 130 GLU A O 1
ATOM 1029 N N . ILE A 1 131 ? -5.699 -6.741 20.827 1.00 88.25 131 ILE A N 1
ATOM 1030 C CA . ILE A 1 131 ? -7.083 -6.519 21.285 1.00 88.25 131 ILE A CA 1
ATOM 1031 C C . ILE A 1 131 ? -7.318 -7.276 22.590 1.00 88.25 131 ILE A C 1
ATOM 1033 O O . ILE A 1 131 ? -7.741 -6.672 23.582 1.00 88.25 131 ILE A O 1
ATOM 1037 N N . LYS A 1 132 ? -6.985 -8.572 22.651 1.00 88.25 132 LYS A N 1
ATOM 1038 C CA . LYS A 1 132 ? -7.124 -9.390 23.869 1.00 88.25 132 LYS A CA 1
ATOM 1039 C C . LYS A 1 132 ? -6.328 -8.825 25.035 1.00 88.25 132 LYS A C 1
ATOM 1041 O O . LYS A 1 132 ? -6.830 -8.785 26.165 1.00 88.25 132 LYS A O 1
ATOM 1046 N N . LYS A 1 133 ? -5.099 -8.364 24.795 1.00 90.12 133 LYS A N 1
ATOM 1047 C CA . LYS A 1 133 ? -4.253 -7.748 25.826 1.00 90.12 133 LYS A CA 1
ATOM 1048 C C . LYS A 1 133 ? -4.840 -6.428 26.315 1.00 90.12 133 LYS A C 1
ATOM 1050 O O . LYS A 1 133 ? -4.857 -6.175 27.524 1.00 90.12 133 LYS A O 1
ATOM 1055 N N . GLN A 1 134 ? -5.356 -5.605 25.406 1.00 92.62 134 GLN A N 1
ATOM 1056 C CA . GLN A 1 134 ? -6.007 -4.343 25.735 1.00 92.62 134 GLN A CA 1
ATOM 1057 C C . GLN A 1 134 ? -7.292 -4.576 26.539 1.00 92.62 134 GLN A C 1
ATOM 1059 O O . GLN A 1 134 ? -7.436 -4.004 27.622 1.00 92.62 134 GLN A O 1
ATOM 1064 N N . LEU A 1 135 ? -8.173 -5.467 26.074 1.00 94.69 135 LEU A N 1
ATOM 1065 C CA . LEU A 1 135 ? -9.381 -5.900 26.782 1.00 94.69 135 LEU A CA 1
ATOM 1066 C C . LEU A 1 135 ? -9.040 -6.393 28.188 1.00 94.69 135 LEU A C 1
ATOM 1068 O O . LEU A 1 135 ? -9.582 -5.878 29.162 1.00 94.69 135 LEU A O 1
ATOM 1072 N N . SER A 1 136 ? -8.082 -7.311 28.319 1.00 94.56 136 SER A N 1
ATOM 1073 C CA . SER A 1 136 ? -7.655 -7.852 29.617 1.00 94.56 136 SER A CA 1
ATOM 1074 C C . SER A 1 136 ? -7.151 -6.759 30.566 1.00 94.56 136 SER A C 1
ATOM 1076 O O . SER A 1 136 ? -7.483 -6.751 31.753 1.00 94.56 136 SER A O 1
ATOM 1078 N N . SER A 1 137 ? -6.388 -5.789 30.054 1.00 94.81 137 SER A N 1
ATOM 1079 C CA . SER A 1 137 ? -5.895 -4.653 30.841 1.00 94.81 137 SER A CA 1
ATOM 1080 C C . SER A 1 137 ? -7.031 -3.741 31.318 1.00 94.81 137 SER A C 1
ATOM 1082 O O . SER A 1 137 ? -7.061 -3.328 32.482 1.00 94.81 137 SER A O 1
ATOM 1084 N N . ILE A 1 138 ? -8.015 -3.473 30.454 1.00 95.75 138 ILE A N 1
ATOM 1085 C CA . ILE A 1 138 ? -9.197 -2.677 30.805 1.00 95.75 138 ILE A CA 1
ATOM 1086 C C . ILE A 1 138 ? -10.073 -3.426 31.818 1.00 95.75 138 ILE A C 1
ATOM 1088 O O . ILE A 1 138 ? -10.474 -2.829 32.818 1.00 95.75 138 ILE A O 1
ATOM 1092 N N . ILE A 1 139 ? -10.319 -4.726 31.622 1.00 95.69 139 ILE A N 1
ATOM 1093 C CA . ILE A 1 139 ? -11.073 -5.581 32.555 1.00 95.69 139 ILE A CA 1
ATOM 1094 C C . ILE A 1 139 ? -10.429 -5.544 33.938 1.00 95.69 139 ILE A C 1
ATOM 1096 O O . ILE A 1 139 ? -11.111 -5.248 34.920 1.00 95.69 139 ILE A O 1
ATOM 1100 N N . ASN A 1 140 ? -9.113 -5.751 34.016 1.00 94.88 140 ASN A N 1
ATOM 1101 C CA . ASN A 1 140 ? -8.375 -5.685 35.276 1.00 94.88 140 ASN A CA 1
ATOM 1102 C C . ASN A 1 140 ? -8.550 -4.326 35.962 1.00 94.88 140 ASN A C 1
ATOM 1104 O O . ASN A 1 140 ? -8.765 -4.261 37.173 1.00 94.88 140 ASN A O 1
ATOM 1108 N N . ARG A 1 141 ? -8.504 -3.218 35.217 1.00 94.25 141 ARG A N 1
ATOM 1109 C C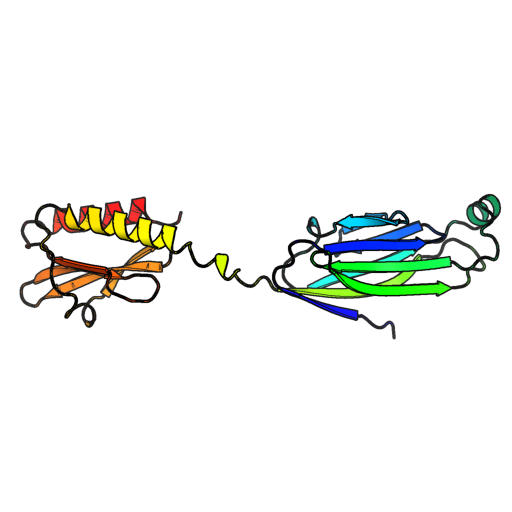A . ARG A 1 141 ? -8.726 -1.881 35.789 1.00 94.25 141 ARG A CA 1
ATOM 1110 C C . ARG A 1 141 ? -10.149 -1.696 36.295 1.00 94.25 141 ARG A C 1
ATOM 1112 O O . ARG A 1 141 ? -10.317 -1.171 37.392 1.00 94.25 141 ARG A O 1
ATOM 1119 N N . LEU A 1 142 ? -11.150 -2.138 35.536 1.00 94.06 142 LEU A N 1
ATOM 1120 C CA . LEU A 1 142 ? -12.557 -2.059 35.931 1.00 94.06 142 LEU A CA 1
ATOM 1121 C C . LEU A 1 142 ? -12.827 -2.885 37.195 1.00 94.06 142 LEU A C 1
ATOM 1123 O O . LEU A 1 142 ? -13.423 -2.364 38.136 1.00 94.06 142 LEU A O 1
ATOM 1127 N N . GLN A 1 143 ? -12.329 -4.122 37.261 1.00 94.19 143 GLN A N 1
ATOM 1128 C CA . GLN A 1 143 ? -12.445 -4.999 38.433 1.00 94.19 143 GLN A CA 1
ATOM 1129 C C . GLN A 1 143 ? -11.782 -4.403 39.684 1.00 94.19 143 GLN A C 1
ATOM 1131 O O . GLN A 1 143 ? -12.305 -4.546 40.787 1.00 94.19 143 GLN A O 1
ATOM 1136 N N . ASN A 1 144 ? -10.670 -3.683 39.515 1.00 91.88 144 ASN A N 1
ATOM 1137 C CA . ASN A 1 144 ? -9.955 -3.028 40.612 1.00 91.88 144 ASN A CA 1
ATOM 1138 C C . ASN A 1 144 ? -10.556 -1.676 41.039 1.00 91.88 144 ASN A C 1
ATOM 1140 O O . ASN A 1 144 ? -10.086 -1.068 42.009 1.00 91.88 144 ASN A O 1
ATOM 1144 N N . ILE A 1 145 ? -11.616 -1.185 40.382 1.00 91.12 145 ILE A N 1
ATOM 1145 C CA . ILE A 1 145 ? -12.352 -0.018 40.880 1.00 91.12 145 ILE A CA 1
ATOM 1146 C C . ILE A 1 145 ? -12.953 -0.386 42.238 1.00 91.12 145 ILE A C 1
ATOM 1148 O O . ILE A 1 145 ? -13.773 -1.291 42.364 1.00 91.12 145 ILE A O 1
ATOM 1152 N N . LYS A 1 146 ? -12.570 0.350 43.287 1.00 85.94 146 LYS A N 1
ATOM 1153 C CA . LYS A 1 146 ? -13.004 0.063 44.659 1.00 85.94 146 LYS A CA 1
ATOM 1154 C C . LYS A 1 146 ? -14.537 0.003 44.749 1.00 85.94 146 LYS A C 1
ATOM 1156 O O . LYS A 1 146 ? -15.196 1.041 44.785 1.00 85.94 146 LYS A O 1
ATOM 1161 N N . GLY A 1 147 ? -15.106 -1.182 44.972 1.00 85.12 147 GLY A N 1
ATOM 1162 C CA . GLY A 1 147 ? -16.561 -1.392 45.093 1.00 85.12 147 GLY A CA 1
ATOM 1163 C C . GLY A 1 147 ? -17.270 -1.721 43.785 1.00 85.12 147 GLY A C 1
ATOM 1164 O O . GLY A 1 147 ? -18.496 -1.638 43.748 1.00 85.12 147 GLY A O 1
ATOM 1165 N N . MET A 1 148 ? -16.506 -2.057 42.746 1.00 94.00 148 MET A N 1
ATOM 1166 C CA . MET A 1 148 ? -17.005 -2.755 41.574 1.00 94.00 148 MET A CA 1
ATOM 1167 C C . MET A 1 148 ? -17.536 -4.126 41.984 1.00 94.00 148 MET A C 1
ATOM 1169 O O . MET A 1 148 ? -16.845 -4.877 42.670 1.00 94.00 148 MET A O 1
ATOM 1173 N N . ASN A 1 149 ? -18.747 -4.444 41.545 1.00 91.94 149 ASN A N 1
ATOM 1174 C CA . ASN A 1 149 ? -19.319 -5.779 41.650 1.00 91.94 149 ASN A CA 1
ATOM 1175 C C . ASN A 1 149 ? -19.541 -6.311 40.231 1.00 91.94 149 ASN A C 1
ATOM 1177 O O . ASN A 1 149 ? -20.311 -5.693 39.488 1.00 91.94 149 ASN A O 1
ATOM 1181 N N . PRO A 1 150 ? -18.874 -7.409 39.832 1.00 90.56 150 PRO A N 1
ATOM 1182 C CA . PRO A 1 150 ? -19.168 -8.086 38.575 1.00 90.56 150 PRO A CA 1
ATOM 1183 C C . PRO A 1 150 ? -20.644 -8.494 38.507 1.00 90.56 150 PRO A C 1
ATOM 1185 O O . PRO A 1 150 ? -21.236 -8.881 39.514 1.00 90.56 150 PRO A O 1
ATOM 1188 N N . THR A 1 151 ? -21.244 -8.394 37.326 1.00 90.94 151 THR A N 1
ATOM 1189 C CA . THR A 1 151 ? -22.648 -8.760 37.098 1.00 90.94 151 THR A CA 1
ATOM 1190 C C . THR A 1 151 ? -22.834 -9.392 35.723 1.00 90.94 151 THR A C 1
ATOM 1192 O O . THR A 1 151 ? -21.891 -9.502 34.942 1.00 90.94 151 THR A O 1
ATOM 1195 N N . HIS A 1 152 ? -24.054 -9.826 35.421 1.00 85.81 152 HIS A N 1
ATOM 1196 C CA . HIS A 1 152 ? -24.400 -10.391 34.125 1.00 85.81 152 HIS A CA 1
ATOM 1197 C C . HIS A 1 152 ? -24.652 -9.294 33.079 1.00 85.81 152 HIS A C 1
ATOM 1199 O O . HIS A 1 152 ? -25.189 -8.227 33.373 1.00 85.81 152 HIS A O 1
ATOM 1205 N N . PHE A 1 153 ? -24.353 -9.589 31.816 1.00 88.12 153 PHE A N 1
ATOM 1206 C CA . PHE A 1 153 ? -24.522 -8.681 30.676 1.00 88.12 153 PHE A CA 1
ATOM 1207 C C . PHE A 1 153 ? -25.978 -8.500 30.191 1.00 88.12 153 PHE A C 1
ATOM 1209 O O . PHE A 1 153 ? -26.192 -7.868 29.164 1.00 88.12 153 PHE A O 1
ATOM 1216 N N . GLN A 1 154 ? -26.997 -9.019 30.896 1.00 86.56 154 GLN A N 1
ATOM 1217 C CA . GLN A 1 154 ? -28.404 -8.997 30.432 1.00 86.56 154 GLN A CA 1
ATOM 1218 C C . GLN A 1 154 ? -28.918 -7.586 30.108 1.00 86.56 154 GLN A C 1
ATOM 1220 O O . GLN A 1 154 ? -29.738 -7.413 29.213 1.00 86.56 154 GLN A O 1
ATOM 1225 N N . ASN A 1 155 ? -28.399 -6.573 30.804 1.00 86.88 155 ASN A N 1
ATOM 1226 C CA . ASN A 1 155 ? -28.825 -5.184 30.649 1.00 86.88 155 ASN A CA 1
ATOM 1227 C C . ASN A 1 155 ? -27.958 -4.370 29.676 1.00 86.88 155 ASN A C 1
ATOM 1229 O O . ASN A 1 155 ? -28.135 -3.156 29.581 1.00 86.88 155 ASN A O 1
ATOM 1233 N N . VAL A 1 156 ? -27.032 -5.002 28.945 1.00 91.12 156 VAL A N 1
ATOM 1234 C CA . VAL A 1 156 ? -26.157 -4.301 27.990 1.00 91.12 156 VAL A CA 1
ATOM 1235 C C . VAL A 1 156 ? -26.959 -3.558 26.916 1.00 91.12 156 VAL A C 1
ATOM 1237 O O . VAL A 1 156 ? -26.578 -2.457 26.525 1.00 91.12 156 VAL A O 1
ATOM 1240 N N . GLY A 1 157 ? -28.119 -4.092 26.514 1.00 90.38 157 GLY A N 1
ATOM 1241 C CA . GLY A 1 157 ? -29.011 -3.466 25.532 1.00 90.38 157 GLY A CA 1
ATOM 1242 C C . GLY A 1 157 ? -29.617 -2.130 25.978 1.00 90.38 157 GLY A C 1
ATOM 1243 O O . GLY A 1 157 ? -30.051 -1.354 25.134 1.00 90.38 157 GLY A O 1
ATOM 1244 N N . TYR A 1 158 ? -29.612 -1.827 27.280 1.00 92.31 158 TYR A N 1
ATOM 1245 C CA . TYR A 1 158 ? -30.052 -0.532 27.814 1.00 92.31 158 TYR A CA 1
ATOM 1246 C C . TYR A 1 158 ? -28.905 0.471 27.989 1.00 92.31 158 TYR A C 1
ATOM 1248 O O . TYR A 1 158 ? -29.134 1.618 28.376 1.00 92.31 158 TYR A O 1
ATOM 1256 N N . SER A 1 159 ? -27.665 0.039 27.760 1.00 94.94 159 SER A N 1
ATOM 1257 C CA . SER A 1 159 ? -26.485 0.870 27.954 1.00 94.94 159 SER A CA 1
ATOM 1258 C C . SER A 1 159 ? -26.239 1.801 26.775 1.00 94.94 159 SER A C 1
ATOM 1260 O O . SER A 1 159 ? -26.526 1.473 25.627 1.00 94.94 159 SER A O 1
ATOM 1262 N N . THR A 1 160 ? -25.665 2.966 27.058 1.00 94.19 160 THR A N 1
ATOM 1263 C CA . THR A 1 160 ? -25.254 3.928 26.035 1.00 94.19 160 THR A CA 1
ATOM 1264 C C . THR A 1 160 ? -23.733 4.047 26.008 1.00 94.19 160 THR A C 1
ATOM 1266 O O . THR A 1 160 ? -23.118 4.045 27.084 1.00 94.19 160 THR A O 1
ATOM 1269 N N . PRO A 1 161 ? -23.109 4.204 24.827 1.00 94.44 161 PRO A N 1
ATOM 1270 C CA . PRO A 1 161 ? -21.677 4.458 24.723 1.00 94.44 161 PRO A CA 1
ATOM 1271 C C . PRO A 1 161 ? -21.253 5.673 25.547 1.00 94.44 161 PRO A C 1
ATOM 1273 O O . PRO A 1 161 ? -21.817 6.757 25.409 1.00 94.44 161 PRO A O 1
ATOM 1276 N N . TYR A 1 162 ? -20.256 5.484 26.411 1.00 94.81 162 TYR A N 1
ATOM 1277 C CA . TYR A 1 162 ? -19.662 6.548 27.222 1.00 94.81 162 TYR A CA 1
ATOM 1278 C C . TYR A 1 162 ? -18.256 6.903 26.732 1.00 94.81 162 TYR A C 1
ATOM 1280 O O . TYR A 1 162 ? -17.901 8.080 26.666 1.00 94.81 162 TYR A O 1
ATOM 1288 N N . ILE A 1 163 ? -17.455 5.895 26.365 1.00 93.00 163 ILE A N 1
ATOM 1289 C CA . ILE A 1 163 ? -16.100 6.056 25.820 1.00 93.00 163 ILE A CA 1
ATOM 1290 C C . ILE A 1 163 ? -15.923 5.101 24.637 1.00 93.00 163 ILE A C 1
ATOM 1292 O O . ILE A 1 163 ? -16.297 3.936 24.728 1.00 93.00 163 ILE A O 1
ATOM 1296 N N . THR A 1 164 ? -15.310 5.584 23.555 1.00 93.25 164 THR A N 1
ATOM 1297 C CA . THR A 1 164 ? -14.737 4.741 22.491 1.00 93.25 164 THR A CA 1
ATOM 1298 C C . THR A 1 164 ? -13.215 4.829 22.589 1.00 93.25 164 THR A C 1
ATOM 1300 O O . THR A 1 164 ? -12.672 5.933 22.673 1.00 93.25 164 THR A O 1
ATOM 1303 N N . LEU A 1 165 ? -12.548 3.682 22.670 1.00 91.56 165 LEU A N 1
ATOM 1304 C CA . LEU A 1 165 ? -11.103 3.533 22.860 1.00 91.56 165 LEU A CA 1
ATOM 1305 C C . LEU A 1 165 ? -10.422 3.138 21.539 1.00 91.56 165 LEU A C 1
ATOM 1307 O O . LEU A 1 165 ? -11.094 2.932 20.524 1.00 91.56 165 LEU A O 1
ATOM 1311 N N . LYS A 1 166 ? -9.084 3.015 21.552 1.00 87.12 166 LYS A N 1
ATOM 1312 C CA . LYS A 1 166 ? -8.330 2.405 20.441 1.00 87.12 166 LYS A CA 1
ATOM 1313 C C . LYS A 1 166 ? -8.935 1.036 20.085 1.00 87.12 166 LYS A C 1
ATOM 1315 O O . LYS A 1 166 ? -9.482 0.360 20.958 1.00 87.12 166 LYS A O 1
ATOM 1320 N N . ASN A 1 167 ? -8.837 0.658 18.813 1.00 87.12 167 ASN A N 1
ATOM 1321 C CA . ASN A 1 167 ? -9.353 -0.595 18.262 1.00 87.12 167 ASN A CA 1
ATOM 1322 C C . ASN A 1 167 ? -10.886 -0.709 18.294 1.00 87.12 167 ASN A C 1
ATOM 1324 O O . ASN A 1 167 ? -11.401 -1.800 18.161 1.00 87.12 167 ASN A O 1
ATOM 1328 N N . ASN A 1 168 ? -11.638 0.393 18.447 1.00 90.06 168 ASN A N 1
ATOM 1329 C CA . ASN A 1 168 ? -13.113 0.398 18.497 1.00 90.06 168 ASN A CA 1
ATOM 1330 C C . ASN A 1 168 ? -13.721 -0.343 19.713 1.00 90.06 168 ASN A C 1
ATOM 1332 O O . ASN A 1 168 ? -14.923 -0.605 19.747 1.00 90.06 168 ASN A O 1
ATOM 1336 N N . ILE A 1 169 ? -12.923 -0.594 20.757 1.00 94.06 169 ILE A N 1
ATOM 1337 C CA . ILE A 1 169 ? -13.414 -1.078 22.055 1.00 94.06 169 ILE A CA 1
ATOM 1338 C C . ILE A 1 169 ? -14.256 0.022 22.713 1.00 94.06 169 ILE A C 1
ATOM 1340 O O . ILE A 1 169 ? -13.844 1.186 22.776 1.00 94.06 169 ILE A O 1
ATOM 1344 N N . LYS A 1 170 ? -15.427 -0.327 23.251 1.00 95.88 170 LYS A N 1
ATOM 1345 C CA . LYS A 1 170 ? -16.354 0.643 23.858 1.00 95.88 170 LYS A CA 1
ATOM 1346 C C . LYS A 1 170 ? -16.567 0.365 25.333 1.00 95.88 170 LYS A C 1
ATOM 1348 O O . LYS A 1 170 ? -16.723 -0.773 25.761 1.00 95.88 170 LYS A O 1
ATOM 1353 N N . ILE A 1 171 ? -16.631 1.437 26.113 1.00 96.38 171 ILE A N 1
ATOM 1354 C CA . ILE A 1 171 ? -17.171 1.398 27.469 1.00 96.38 171 ILE A CA 1
ATOM 1355 C C . ILE A 1 171 ? -18.545 2.038 27.415 1.00 96.38 171 ILE A C 1
ATOM 1357 O O . ILE A 1 171 ? -18.667 3.244 27.178 1.00 96.38 171 ILE A O 1
ATOM 1361 N N . ASN A 1 172 ? -19.569 1.238 27.674 1.00 97.19 172 ASN A N 1
ATOM 1362 C CA . ASN A 1 172 ? -20.930 1.718 27.817 1.00 97.19 172 ASN A CA 1
ATOM 1363 C C . ASN A 1 172 ? -21.283 1.849 29.295 1.00 97.19 172 ASN A C 1
ATOM 1365 O O . ASN A 1 172 ? -20.775 1.119 30.150 1.00 97.19 172 ASN A O 1
ATOM 1369 N N . VAL A 1 173 ? -22.195 2.767 29.590 1.00 95.44 173 VAL A N 1
ATOM 1370 C CA . VAL A 1 173 ? -22.766 2.918 30.927 1.00 95.44 173 VAL A CA 1
ATOM 1371 C C . VAL A 1 173 ? -24.278 2.850 30.857 1.00 95.44 173 VAL A C 1
ATOM 1373 O O . VAL A 1 173 ? -24.897 3.227 29.863 1.00 95.44 173 VAL A O 1
ATOM 1376 N N . TRP A 1 174 ? -24.877 2.369 31.933 1.00 94.69 174 TRP A N 1
ATOM 1377 C CA . TRP A 1 174 ? -26.319 2.373 32.121 1.00 94.69 174 TRP A CA 1
ATOM 1378 C C . TRP A 1 174 ? -26.624 2.709 33.569 1.00 94.69 174 TRP A C 1
ATOM 1380 O O . TRP A 1 174 ? -25.829 2.426 34.462 1.00 94.69 174 TRP A O 1
ATOM 1390 N N . LYS A 1 175 ? -27.789 3.290 33.814 1.00 92.19 175 LYS A N 1
ATOM 1391 C CA . LYS A 1 175 ? -28.278 3.546 35.159 1.00 92.19 175 LYS A CA 1
ATOM 1392 C C . LYS A 1 175 ? -29.632 2.873 35.307 1.00 92.19 175 LYS A C 1
ATOM 1394 O O . LYS A 1 175 ? -30.532 3.128 34.512 1.00 92.19 175 LYS A O 1
ATOM 1399 N N . ASN A 1 176 ? -29.760 2.009 36.309 1.00 88.94 176 ASN A N 1
ATOM 1400 C CA . ASN A 1 176 ? -31.028 1.338 36.581 1.00 88.94 176 ASN A CA 1
ATOM 1401 C C . ASN A 1 176 ? -32.030 2.278 37.291 1.00 88.94 176 ASN A C 1
ATOM 1403 O O . ASN A 1 176 ? -31.702 3.412 37.641 1.00 88.94 176 ASN A O 1
ATOM 1407 N N . LEU A 1 177 ? -33.255 1.794 37.530 1.00 88.19 177 LEU A N 1
ATOM 1408 C CA . LEU A 1 177 ? -34.335 2.572 38.164 1.00 88.19 177 LEU A CA 1
ATOM 1409 C C . LEU A 1 177 ? -34.005 3.054 39.584 1.00 88.19 177 LEU A C 1
ATOM 1411 O O . LEU A 1 177 ? -34.531 4.065 40.032 1.00 88.19 177 LEU A O 1
ATOM 1415 N N . VAL A 1 178 ? -33.113 2.348 40.278 1.00 87.69 178 VAL A N 1
ATOM 1416 C CA . VAL A 1 178 ? -32.590 2.731 41.594 1.00 87.69 178 VAL A CA 1
ATOM 1417 C C . VAL A 1 178 ? -31.212 3.374 41.451 1.00 87.69 178 VAL A C 1
ATOM 1419 O O . VAL A 1 178 ? -30.315 3.115 42.238 1.00 87.69 178 VAL A O 1
ATOM 1422 N N . GLU A 1 179 ? -31.000 4.161 40.403 1.00 87.00 179 GLU A N 1
ATOM 1423 C CA . GLU A 1 179 ? -29.816 4.980 40.127 1.00 87.00 179 GLU A CA 1
ATOM 1424 C C . GLU A 1 179 ? -28.416 4.330 40.243 1.00 87.00 179 GLU A C 1
ATOM 1426 O O . GLU A 1 179 ? -27.403 5.031 40.341 1.00 87.00 179 GLU A O 1
ATOM 1431 N N . VAL A 1 180 ? -28.302 3.004 40.258 1.00 89.69 180 VAL A N 1
ATOM 1432 C CA . VAL A 1 180 ? -27.007 2.317 40.344 1.00 89.69 180 VAL A CA 1
ATOM 1433 C C . VAL A 1 180 ? -26.332 2.364 38.979 1.00 89.69 180 VAL A C 1
ATOM 1435 O O . VAL A 1 180 ? -26.886 1.886 37.989 1.00 89.69 180 VAL A O 1
ATOM 1438 N N . ASP A 1 181 ? -25.115 2.906 38.937 1.00 92.38 181 ASP A N 1
ATOM 1439 C CA . ASP A 1 181 ? -24.331 3.001 37.709 1.00 92.38 181 ASP A CA 1
ATOM 1440 C C . ASP A 1 181 ? -23.739 1.630 37.356 1.00 92.38 181 ASP A C 1
ATOM 1442 O O . ASP A 1 181 ? -23.051 0.995 38.162 1.00 92.38 181 ASP A O 1
ATOM 1446 N N . HIS A 1 182 ? -24.046 1.173 36.149 1.00 95.00 182 HIS A N 1
ATOM 1447 C CA . HIS A 1 182 ? -23.534 -0.039 35.523 1.00 95.00 182 HIS A CA 1
ATOM 1448 C C . HIS A 1 182 ? -22.533 0.338 34.436 1.00 95.00 182 HIS A C 1
ATOM 1450 O O . HIS A 1 182 ? -22.660 1.379 33.786 1.00 95.00 182 HIS A O 1
ATOM 1456 N N . VAL A 1 183 ? -21.551 -0.530 34.232 1.00 96.25 183 VAL A N 1
ATOM 1457 C CA . VAL A 1 183 ? -20.530 -0.417 33.197 1.00 96.25 183 VAL A CA 1
ATOM 1458 C C . VAL A 1 183 ? -20.469 -1.704 32.397 1.00 96.25 183 VAL A C 1
ATOM 1460 O O . VAL A 1 183 ? -20.553 -2.796 32.962 1.00 96.25 183 VAL A O 1
ATOM 1463 N N . PHE A 1 184 ? -20.285 -1.559 31.092 1.00 97.25 184 PHE A N 1
ATOM 1464 C CA . PHE A 1 184 ? -20.096 -2.661 30.163 1.00 97.25 184 PHE A CA 1
ATOM 1465 C C . PHE A 1 184 ? -18.875 -2.374 29.295 1.00 97.25 184 PHE A C 1
ATOM 1467 O O . PHE A 1 184 ? -18.714 -1.250 28.820 1.00 97.25 184 PHE A O 1
ATOM 1474 N N . LEU A 1 185 ? -18.022 -3.377 29.105 1.00 97.06 185 LEU A N 1
ATOM 1475 C CA . LEU A 1 185 ? -16.921 -3.342 28.147 1.00 97.06 185 LEU A CA 1
ATOM 1476 C C . LEU A 1 185 ? -17.324 -4.157 26.926 1.00 97.06 185 LEU A C 1
ATOM 1478 O O . LEU A 1 185 ? -17.648 -5.335 27.073 1.00 97.06 185 LEU A O 1
ATOM 1482 N N . ILE A 1 186 ? -17.303 -3.526 25.759 1.00 96.12 186 ILE A N 1
ATOM 1483 C CA . ILE A 1 186 ? -17.707 -4.109 24.484 1.00 96.12 186 ILE A CA 1
ATOM 1484 C C . ILE A 1 186 ? -16.475 -4.199 23.579 1.00 96.12 186 ILE A C 1
ATOM 1486 O O . ILE A 1 186 ? -15.764 -3.198 23.436 1.00 96.12 186 ILE A O 1
ATOM 1490 N N . ASP A 1 187 ? -16.215 -5.374 23.011 1.00 93.88 187 ASP A N 1
ATOM 1491 C CA . ASP A 1 187 ? -15.151 -5.586 22.019 1.00 93.88 187 ASP A CA 1
ATOM 1492 C C . ASP A 1 187 ? -15.492 -4.934 20.658 1.00 93.88 187 ASP A C 1
ATOM 1494 O O . ASP A 1 187 ? -16.582 -4.364 20.491 1.00 93.88 187 ASP A O 1
ATOM 1498 N N . PRO A 1 188 ? -14.556 -4.940 19.693 1.00 90.44 188 PRO A N 1
ATOM 1499 C CA . PRO A 1 188 ? -14.778 -4.349 18.373 1.00 90.44 188 PRO A CA 1
ATOM 1500 C C . PRO A 1 188 ? -15.910 -5.027 17.586 1.00 90.44 188 PRO A C 1
ATOM 1502 O O . PRO A 1 188 ? -16.583 -4.358 16.796 1.00 90.44 188 PRO A O 1
ATOM 1505 N N . GLU A 1 189 ? -16.158 -6.312 17.843 1.00 88.56 189 GLU A N 1
ATOM 1506 C CA . GLU A 1 189 ? -17.201 -7.137 17.224 1.00 88.56 189 GLU A CA 1
ATOM 1507 C C . GLU A 1 189 ? -18.593 -6.898 17.836 1.00 88.56 189 GLU A C 1
ATOM 1509 O O . GLU A 1 189 ? -19.610 -7.276 17.251 1.00 88.56 189 GLU A O 1
ATOM 1514 N N . GLY A 1 190 ? -18.669 -6.236 18.993 1.00 90.00 190 GLY A N 1
ATOM 1515 C CA . GLY A 1 190 ? -19.913 -5.897 19.680 1.00 90.00 190 GLY A CA 1
ATOM 1516 C C . GLY A 1 190 ? -20.299 -6.829 20.833 1.00 90.00 190 GLY A C 1
ATOM 1517 O O . GLY A 1 190 ? -21.376 -6.650 21.413 1.00 90.00 190 GLY A O 1
ATOM 1518 N N . ASN A 1 191 ? -19.460 -7.794 21.213 1.00 92.50 191 ASN A N 1
ATOM 1519 C CA . ASN A 1 191 ? -19.700 -8.670 22.356 1.00 92.50 191 ASN A CA 1
ATOM 1520 C C . ASN A 1 191 ? -19.334 -7.983 23.675 1.00 92.50 191 ASN A C 1
ATOM 1522 O O . ASN A 1 191 ? -18.363 -7.239 23.793 1.00 92.50 191 ASN A O 1
ATOM 1526 N N . CYS A 1 192 ? -20.109 -8.269 24.721 1.00 94.19 192 CYS A N 1
ATOM 1527 C CA . CYS A 1 192 ? -19.850 -7.750 26.060 1.00 94.19 192 CYS A CA 1
ATOM 1528 C C . CYS A 1 192 ? -18.819 -8.620 26.796 1.00 94.19 192 CYS A C 1
ATOM 1530 O O . CYS A 1 192 ? -19.163 -9.677 27.325 1.00 94.19 192 CYS A O 1
ATOM 1532 N N . CYS A 1 193 ? -17.576 -8.151 26.905 1.00 93.88 193 CYS A N 1
ATOM 1533 C CA . CYS A 1 193 ? -16.484 -8.860 27.584 1.00 93.88 193 CYS A CA 1
ATOM 1534 C C . CYS A 1 193 ? -16.504 -8.702 29.109 1.00 93.88 193 CYS A C 1
ATOM 1536 O O . CYS A 1 193 ? -15.941 -9.524 29.831 1.00 93.88 193 CYS A O 1
ATOM 1538 N N . PHE A 1 194 ? -17.112 -7.631 29.623 1.00 96.19 194 PHE A N 1
ATOM 1539 C CA . PHE A 1 194 ? -17.230 -7.390 31.062 1.00 96.19 194 PHE A CA 1
ATOM 1540 C C . PHE A 1 194 ? -18.484 -6.590 31.387 1.00 96.19 194 PHE A C 1
ATOM 1542 O O . PHE A 1 194 ? -18.813 -5.638 30.684 1.00 96.19 194 PHE A O 1
ATOM 1549 N N . ALA A 1 195 ? -19.136 -6.936 32.495 1.00 96.12 195 ALA A N 1
ATOM 1550 C CA . ALA A 1 195 ? -20.230 -6.173 33.069 1.00 96.12 195 ALA A CA 1
ATOM 1551 C C . ALA A 1 195 ? -20.022 -6.024 34.580 1.00 96.12 195 ALA A C 1
ATOM 1553 O O . ALA A 1 195 ? -19.664 -6.977 35.278 1.00 96.12 195 ALA A O 1
ATOM 1554 N N . GLY A 1 196 ? -20.271 -4.827 35.100 1.00 94.62 196 GLY A N 1
ATOM 1555 C CA . GLY A 1 196 ? -20.172 -4.551 36.527 1.00 94.62 196 GLY A CA 1
ATOM 1556 C C . GLY A 1 196 ? -21.026 -3.367 36.949 1.00 94.62 196 GLY A C 1
ATOM 1557 O O . GLY A 1 196 ? -21.533 -2.619 36.115 1.00 94.62 196 GLY A O 1
ATOM 1558 N N . TYR A 1 197 ? -21.189 -3.182 38.253 1.00 93.94 197 TYR A N 1
ATOM 1559 C CA . TYR A 1 197 ? -21.875 -2.018 38.807 1.00 93.94 197 TYR A CA 1
ATOM 1560 C C . TYR A 1 197 ? -21.193 -1.496 40.067 1.00 93.94 197 TYR A C 1
ATOM 1562 O O . TYR A 1 197 ? -20.454 -2.213 40.750 1.00 93.94 197 TYR A O 1
ATOM 1570 N N . VAL A 1 198 ? -21.468 -0.234 40.398 1.00 90.69 198 VAL A N 1
ATOM 1571 C CA . VAL A 1 198 ? -20.915 0.431 41.583 1.00 90.69 198 VAL A CA 1
ATOM 1572 C C . VAL A 1 198 ? -22.026 1.129 42.365 1.00 90.69 198 VAL A C 1
ATOM 1574 O O . VAL A 1 198 ? -22.862 1.831 41.801 1.00 90.69 198 VAL A O 1
ATOM 1577 N N . ALA A 1 199 ? -22.031 0.970 43.690 1.00 83.69 199 ALA A N 1
ATOM 1578 C CA . ALA A 1 199 ? -22.989 1.656 44.560 1.00 83.69 199 ALA A CA 1
ATOM 1579 C C . ALA A 1 199 ? -22.798 3.188 44.548 1.00 83.69 199 ALA A C 1
ATOM 1581 O O . ALA A 1 199 ? -21.674 3.689 44.422 1.00 83.69 199 ALA A O 1
ATOM 1582 N N . TRP A 1 200 ? -23.884 3.939 44.779 1.00 81.56 200 TRP A N 1
ATOM 1583 C CA . TRP A 1 200 ? -23.942 5.404 44.620 1.00 81.56 200 TRP A CA 1
ATOM 1584 C C . TRP A 1 200 ? -22.850 6.169 45.370 1.00 81.56 200 TRP A C 1
ATOM 1586 O O . TRP A 1 200 ? -22.270 7.117 44.838 1.00 81.56 200 TRP A O 1
ATOM 1596 N N . VAL A 1 201 ? -22.513 5.724 46.586 1.00 78.44 201 VAL A N 1
ATOM 1597 C CA . VAL A 1 201 ? -21.499 6.352 47.456 1.00 78.44 201 VAL A CA 1
ATOM 1598 C C . VAL A 1 201 ? -20.131 6.457 46.761 1.00 78.44 201 VAL A C 1
ATOM 1600 O O . VAL A 1 201 ? -19.285 7.267 47.140 1.00 78.44 201 VAL A O 1
ATOM 1603 N N . ARG A 1 202 ? -19.892 5.662 45.710 1.00 83.06 202 ARG A N 1
ATOM 1604 C CA . ARG A 1 202 ? -18.618 5.600 44.984 1.00 83.06 202 ARG A CA 1
ATOM 1605 C C . ARG A 1 202 ? -18.690 6.136 43.549 1.00 83.06 202 ARG A C 1
ATOM 1607 O O . ARG A 1 202 ? -17.664 6.119 42.871 1.00 83.06 202 ARG A O 1
ATOM 1614 N N . ARG A 1 203 ? -19.824 6.713 43.123 1.00 87.56 203 ARG A N 1
ATOM 1615 C CA . ARG A 1 203 ? -20.061 7.256 41.766 1.00 87.56 203 ARG A CA 1
ATOM 1616 C C . ARG A 1 203 ? -18.946 8.188 41.281 1.00 87.56 203 ARG A C 1
ATOM 1618 O O . ARG A 1 203 ? -18.396 7.991 40.204 1.00 87.56 203 ARG A O 1
ATOM 1625 N N . LYS A 1 204 ? -18.538 9.170 42.098 1.00 87.94 204 LYS A N 1
ATOM 1626 C CA . LYS A 1 204 ? -17.458 10.114 41.731 1.00 87.94 204 LYS A CA 1
ATOM 1627 C C . LYS A 1 204 ? -16.130 9.406 41.429 1.00 87.94 204 LYS A C 1
ATOM 1629 O O . LYS A 1 204 ? -15.426 9.783 40.498 1.00 87.94 204 LYS A O 1
ATOM 1634 N N . LYS A 1 205 ? -15.782 8.381 42.216 1.00 87.88 205 LYS A N 1
ATOM 1635 C CA . LYS A 1 205 ? -14.546 7.606 42.020 1.00 87.88 205 LYS A CA 1
ATOM 1636 C C . LYS A 1 205 ? -14.641 6.703 40.794 1.00 87.88 205 LYS A C 1
ATOM 1638 O O . LYS A 1 205 ? -13.657 6.581 40.077 1.00 87.88 205 LYS A O 1
ATOM 1643 N N . PHE A 1 206 ? -15.818 6.133 40.542 1.00 92.19 206 PHE A N 1
ATOM 1644 C CA . PHE A 1 206 ? -16.098 5.333 39.354 1.00 92.19 206 PHE A CA 1
ATOM 1645 C C . PHE A 1 206 ? -15.868 6.130 38.061 1.00 92.19 206 PHE A C 1
ATOM 1647 O O . PHE A 1 206 ? -15.019 5.746 37.263 1.00 92.19 206 PHE A O 1
ATOM 1654 N N . TYR A 1 207 ? -16.507 7.292 37.895 1.00 93.81 207 TYR A N 1
ATOM 1655 C CA . TYR A 1 207 ? -16.313 8.109 36.689 1.00 93.81 207 TYR A CA 1
ATOM 1656 C C . TYR A 1 207 ? -14.883 8.645 36.541 1.00 93.81 207 TYR A C 1
ATOM 1658 O O . TYR A 1 207 ? -14.370 8.731 35.428 1.00 93.81 207 TYR A O 1
ATOM 1666 N N . ARG A 1 208 ? -14.190 8.938 37.652 1.00 92.62 208 ARG A N 1
ATOM 1667 C CA . ARG A 1 208 ? -12.762 9.292 37.609 1.00 92.62 208 ARG A CA 1
ATOM 1668 C C . ARG A 1 208 ? -11.904 8.143 37.069 1.00 92.62 208 ARG A C 1
ATOM 1670 O O . ARG A 1 208 ? -10.995 8.399 36.287 1.00 92.62 208 ARG A O 1
ATOM 1677 N N . ALA A 1 209 ? -12.191 6.904 37.464 1.00 92.81 209 ALA A N 1
ATOM 1678 C CA . ALA A 1 209 ? -11.486 5.733 36.951 1.00 92.81 209 ALA A CA 1
ATOM 1679 C C . ALA A 1 209 ? -11.769 5.506 35.457 1.00 92.81 209 ALA A C 1
ATOM 1681 O O . ALA A 1 209 ? -10.841 5.233 34.702 1.00 92.81 209 ALA A O 1
ATOM 1682 N N . LEU A 1 210 ? -13.013 5.703 35.002 1.00 94.31 210 LEU A N 1
ATOM 1683 C CA . LEU A 1 210 ? -13.339 5.643 33.572 1.00 94.31 210 LEU A CA 1
ATOM 1684 C C . LEU A 1 210 ? -12.574 6.694 32.761 1.00 94.31 210 LEU A C 1
ATOM 1686 O O . LEU A 1 210 ? -12.053 6.383 31.694 1.00 94.31 210 LEU A O 1
ATOM 1690 N N . GLN A 1 211 ? -12.445 7.916 33.280 1.00 93.56 211 GLN A N 1
ATOM 1691 C CA . GLN A 1 211 ? -11.650 8.955 32.626 1.00 93.56 211 GLN A CA 1
ATOM 1692 C C . GLN A 1 211 ? -10.158 8.589 32.554 1.00 93.56 211 GLN A C 1
ATOM 1694 O O . GLN A 1 211 ? -9.511 8.872 31.551 1.00 93.56 211 GLN A O 1
ATOM 1699 N N . GLN A 1 212 ? -9.607 7.941 33.584 1.00 92.88 212 GLN A N 1
ATOM 1700 C CA . GLN A 1 212 ? -8.226 7.443 33.549 1.00 92.88 212 GLN A CA 1
ATOM 1701 C C . GLN A 1 212 ? -8.049 6.338 32.504 1.00 92.88 212 GLN A C 1
ATOM 1703 O O . GLN A 1 212 ? -7.088 6.364 31.748 1.00 92.88 212 GLN A O 1
ATOM 1708 N N . ILE A 1 213 ? -8.999 5.402 32.410 1.00 93.31 213 ILE A N 1
ATOM 1709 C CA . ILE A 1 213 ? -9.001 4.387 31.347 1.00 93.31 213 ILE A CA 1
ATOM 1710 C C . ILE A 1 213 ? -9.064 5.060 29.971 1.00 93.31 213 ILE A C 1
ATOM 1712 O O . ILE A 1 213 ? -8.302 4.697 29.084 1.00 93.31 213 ILE A O 1
ATOM 1716 N N . ARG A 1 214 ? -9.914 6.076 29.792 1.00 93.56 214 ARG A N 1
ATOM 1717 C CA . ARG A 1 214 ? -9.981 6.823 28.531 1.00 93.56 214 ARG A CA 1
ATOM 1718 C C . ARG A 1 214 ? -8.629 7.402 28.130 1.00 93.56 214 ARG A C 1
ATOM 1720 O O . ARG A 1 214 ? -8.261 7.267 26.975 1.00 93.56 214 ARG A O 1
ATOM 1727 N N . ASN A 1 215 ? -7.924 8.044 29.055 1.00 91.50 215 ASN A N 1
ATOM 1728 C CA . ASN A 1 215 ? -6.653 8.700 28.751 1.00 91.50 215 ASN A CA 1
ATOM 1729 C C . ASN A 1 215 ? -5.538 7.692 28.434 1.00 91.50 215 ASN A C 1
ATOM 1731 O O . ASN A 1 215 ? -4.710 7.950 27.570 1.00 91.50 215 ASN A O 1
ATOM 1735 N N . ASP A 1 216 ? -5.529 6.543 29.108 1.00 89.94 216 ASP A N 1
ATOM 1736 C CA . ASP A 1 216 ? -4.461 5.549 28.956 1.00 89.94 216 ASP A CA 1
ATOM 1737 C C . ASP A 1 216 ? -4.643 4.654 27.716 1.00 89.94 216 ASP A C 1
ATOM 1739 O O . ASP A 1 216 ? -3.700 3.990 27.294 1.00 89.94 216 ASP A O 1
ATOM 1743 N N . PHE A 1 217 ? -5.853 4.616 27.146 1.00 87.94 217 PHE A N 1
ATOM 1744 C CA . PHE A 1 217 ? -6.210 3.783 25.990 1.00 87.94 217 PHE A CA 1
ATOM 1745 C C . PHE A 1 217 ? -6.832 4.582 24.831 1.00 87.94 217 PHE A C 1
ATOM 1747 O O . PHE A 1 217 ? -7.398 3.995 23.902 1.00 87.94 217 PHE A O 1
ATOM 1754 N N . SER A 1 218 ? -6.763 5.915 24.870 1.00 77.75 218 SER A N 1
ATOM 1755 C CA . SER A 1 218 ? -7.077 6.750 23.712 1.00 77.75 218 SER A CA 1
ATOM 1756 C C . SER A 1 218 ? -5.978 6.577 22.672 1.00 77.75 218 SER A C 1
ATOM 1758 O O . SER A 1 218 ? -4.809 6.735 23.006 1.00 77.75 218 SER A O 1
ATOM 1760 N N . GLY A 1 219 ? -6.346 6.253 21.430 1.00 60.00 219 GLY A N 1
ATOM 1761 C CA . GLY A 1 219 ? -5.407 6.085 20.316 1.00 60.00 219 GLY A CA 1
ATOM 1762 C C . GLY A 1 219 ? -4.859 7.410 19.780 1.00 60.00 219 GLY A C 1
ATOM 1763 O O . GLY A 1 219 ? -5.053 7.691 18.603 1.00 60.00 219 GLY A O 1
ATOM 1764 N N . VAL A 1 220 ? -4.256 8.227 20.650 1.00 41.19 220 VAL A N 1
ATOM 1765 C CA . VAL A 1 220 ? -3.442 9.387 20.249 1.00 41.19 220 VAL A CA 1
ATOM 1766 C C . VAL A 1 220 ? -2.029 8.915 19.949 1.00 41.19 220 VAL A C 1
ATOM 1768 O O . VAL A 1 220 ? -1.480 8.183 20.803 1.00 41.19 220 VAL A O 1
#

Organism: NCBI:txid1964479

pLDDT: mean 89.34, std 10.67, range [41.19, 98.31]

Foldseek 3Di:
DADAAEAEDEPFPWKKKAWQDWPAWKWKDKANDTGTHDHPDIDTPVVSDDAFKIKIWTKGWWAFPVVCVVVVNPQPKTKTWMFMDTNNHTDDIFIDIDDDDGTTDMDTRHIYIYHYHYDCDPPVQPPPVNLVVLLVVVQVLQVPQVAKDWDDCPCVVQWDFDAQFPSRWTWTWDADPVRWIKIFIAGNVGDTPTIITGDPVCVVSNVVSVVVSRVVGHPD

Radius of gyration: 31.28 Å; chains: 1; bounding box: 65×25×88 Å

Secondary structure (DSSP, 8-state):
-PPEEEEEEES-S-EEEEEEEESSEEEEEETTEEEEE-BT-EEE-GGG--SEEEEEEEEEEPPBHHHHHHTT-TTPPEEEEEEEEETTEEEEEEEEEE--SSB--EEEEEEEEEEEE-PPPTT-S--HHHHHHHHHHHHHHHHTSTTEEE--GGGGGG-EEEEE-GGG-EEEEEE-TT--EEEEEE-TTS-EEEEEEE-GGGHHHHHHHHHHHHHHH---

Sequence (220 aa):
MESVIKLSAVNPRSIEIRLIEGRDEAYIWVNEGYFSLVTGQKLNISSSLQEGVNLLNLMIKTYPLKERILGGLFGQDWCGRFELYIDGKLRGTYNKSGGELMGSGKYTVAKIELNIDKKPDPDDEPDDDEIKKQLSSIINRLQNIKGMNPTHFQNVGYSTPYITLKNNIKINVWKNLVEVDHVFLIDPEGNCCFAGYVAWVRRKKFYRALQQIRNDFSGV